Protein AF-A0AA87W721-F1 (afdb_monomer)

pLDDT: mean 76.35, std 16.42, range [37.94, 93.62]

Solvent-accessible surface area (backbone atoms only — not comparable to full-atom values): 12233 Å² total; per-residue (Å²): 137,83,87,62,80,64,47,94,86,39,70,60,62,71,34,93,59,34,68,58,54,52,49,47,46,74,66,66,47,55,53,66,27,52,16,66,70,70,76,44,58,45,67,56,54,54,51,44,57,70,75,44,51,50,71,68,57,54,49,57,66,52,64,76,44,66,56,63,62,53,47,52,61,49,69,74,64,85,63,51,73,67,53,55,49,50,52,52,51,53,52,50,49,53,44,34,53,51,21,52,78,44,65,27,62,66,58,30,54,54,41,52,53,55,49,48,54,52,52,52,50,50,26,60,77,70,42,53,53,62,69,74,42,84,70,70,81,76,55,60,64,55,54,47,67,73,26,71,68,44,52,51,50,52,53,50,53,54,64,75,30,65,92,37,66,75,61,41,53,57,50,51,54,54,51,50,54,55,49,63,76,56,56,79,80,91,80,75,85,80,75,81,80,78,79,78,91,80,86,88,86,86,132

Radius of gyration: 33.4 Å; Cα contacts (8 Å, |Δi|>4): 117; chains: 1; bounding box: 73×56×89 Å

Foldseek 3Di:
DDAPLADPPQPLSVPPCNLVLLLLVLLPAQLVLSCVQRVHDSVSSVCCCVPRQDPVNSVVSCVVPCLVVLVVVVPPDDDDPLSVLVSVLVSLVVSLVSCVVSVVVVSNVVSVVVNVVSVVVNCVVVVVVCVVDVPDPPLVLLCVCPDPVVVVVLVVLCVVCVVPVVVNVVVVVVNVVSCVVVDDDPDDPPDPPPDDPPDDPDD

Organism: NCBI:txid1325090

Nearest PDB structures (foldseek):
  8f6q-assembly1_A  TM=3.536E-01  e=5.723E+00  synthetic construct

Secondary structure (DSSP, 8-state):
-------TT-TTTT-TTHHHHHHHHHTT--HHHHHHHHT--HHHHHHHHHHT--HHHHHHHHHTSTHHHHHHHHHTTT--HHHHHHHHHHHHHHHHHHHHHTT-HHHHHHHHHHHHHHHHHHHHHH-HHHHHS------HHHHHHTSHHHHHHHHHHHHHTTT-HHHHHHHHHHHHHHHHHHSPP--------------SS--

Mean predicted aligned error: 18.22 Å

Sequence (203 aa):
MGRRSHNSRCKLCTHPERARIEMTRLAGVGLDAIAAQFDVSRDSIWRHMKDHVSEDDKAAYLADIPLQELLAKAADEGLSLLDFFKIVRATLMKQFQLAASVNDRRAVASLAGRLNEVLVSIGGVTGEMLRLAPSSITNNTAVFVNSPVFADLQAMLVSKLAGHPEALSRVVEGLQELEAKTAPVPGGAMLIDAKSLEAAHAA

Structure (mmCIF, N/CA/C/O backbone):
data_AF-A0AA87W721-F1
#
_entry.id   AF-A0AA87W721-F1
#
loop_
_atom_site.group_PDB
_atom_site.id
_atom_site.type_symbol
_atom_site.label_atom_id
_atom_site.label_alt_id
_atom_site.label_comp_id
_atom_site.label_asym_id
_atom_site.label_entity_id
_atom_site.label_seq_id
_atom_site.pdbx_PDB_ins_code
_atom_site.Cartn_x
_atom_site.Cartn_y
_atom_site.Cartn_z
_atom_site.occupancy
_atom_site.B_iso_or_equiv
_atom_site.auth_seq_id
_atom_site.auth_comp_id
_atom_site.auth_asym_id
_atom_site.auth_atom_id
_atom_site.pdbx_PDB_model_num
ATOM 1 N N . MET A 1 1 ? 25.462 17.886 -24.346 1.00 40.66 1 MET A N 1
ATOM 2 C CA . MET A 1 1 ? 26.277 16.673 -24.597 1.00 40.66 1 MET A CA 1
ATOM 3 C C . MET A 1 1 ? 25.336 15.570 -25.054 1.00 40.66 1 MET A C 1
ATOM 5 O O . MET A 1 1 ? 24.338 15.338 -24.392 1.00 40.66 1 MET A O 1
ATOM 9 N N . GLY A 1 2 ? 25.558 15.039 -26.259 1.00 44.06 2 GLY A N 1
ATOM 10 C CA . GLY A 1 2 ? 24.542 14.350 -27.063 1.00 44.06 2 GLY A CA 1
ATOM 11 C C . GLY A 1 2 ? 24.195 12.922 -26.631 1.00 44.06 2 GLY A C 1
ATOM 12 O O . GLY A 1 2 ? 25.044 12.183 -26.135 1.00 44.06 2 GLY A O 1
ATOM 13 N N . ARG A 1 3 ? 22.926 12.570 -26.881 1.00 48.81 3 ARG A N 1
ATOM 14 C CA . ARG A 1 3 ? 22.278 11.265 -26.682 1.00 48.81 3 ARG A CA 1
ATOM 15 C C . ARG A 1 3 ? 23.184 10.103 -27.099 1.00 48.81 3 ARG A C 1
ATOM 17 O O . ARG A 1 3 ? 23.585 10.014 -28.256 1.00 48.81 3 ARG A O 1
ATOM 24 N N . ARG A 1 4 ? 23.409 9.157 -26.189 1.00 53.69 4 ARG A N 1
ATOM 25 C CA . ARG A 1 4 ? 23.773 7.775 -26.541 1.00 53.69 4 ARG A CA 1
ATOM 26 C C . ARG A 1 4 ? 22.674 6.848 -26.030 1.00 53.69 4 ARG A C 1
ATOM 28 O O . ARG A 1 4 ? 22.898 6.047 -25.136 1.00 53.69 4 ARG A O 1
ATOM 35 N N . SER A 1 5 ? 21.474 7.002 -26.588 1.00 59.78 5 SER A N 1
ATOM 36 C CA . SER A 1 5 ? 20.275 6.237 -26.210 1.00 59.78 5 SER A CA 1
ATOM 37 C C . SER A 1 5 ? 20.302 4.778 -26.682 1.00 59.78 5 SER A C 1
ATOM 39 O O . SER A 1 5 ? 19.360 4.030 -26.425 1.00 59.78 5 SER A O 1
ATOM 41 N N . HIS A 1 6 ? 21.353 4.356 -27.388 1.00 63.88 6 HIS A N 1
ATOM 42 C CA . HIS A 1 6 ? 21.476 3.000 -27.899 1.00 63.88 6 HIS A CA 1
ATOM 43 C C . HIS A 1 6 ? 22.945 2.638 -28.130 1.00 63.88 6 HIS A C 1
ATOM 45 O O . HIS A 1 6 ? 23.639 3.287 -28.912 1.00 63.88 6 HIS A O 1
ATOM 51 N N . ASN A 1 7 ? 23.424 1.587 -27.468 1.00 76.88 7 ASN A N 1
ATOM 52 C CA . ASN A 1 7 ? 24.739 1.005 -27.716 1.00 76.88 7 ASN A CA 1
ATOM 53 C C . ASN A 1 7 ? 24.553 -0.371 -28.362 1.00 76.88 7 ASN A C 1
ATOM 55 O O . ASN A 1 7 ? 24.007 -1.269 -27.729 1.00 76.88 7 ASN A O 1
ATOM 59 N N . SER A 1 8 ? 25.017 -0.556 -29.601 1.00 74.06 8 SER A N 1
ATOM 60 C CA . SER A 1 8 ? 24.899 -1.833 -30.329 1.00 74.06 8 SER A CA 1
ATOM 61 C C . SER A 1 8 ? 25.656 -2.991 -29.671 1.00 74.06 8 SER A C 1
ATOM 63 O O . SER A 1 8 ? 25.382 -4.149 -29.964 1.00 74.06 8 SER A O 1
ATOM 65 N N . ARG A 1 9 ? 26.596 -2.698 -28.761 1.00 83.44 9 ARG A N 1
ATOM 66 C CA . ARG A 1 9 ? 27.327 -3.713 -27.987 1.00 83.44 9 ARG A CA 1
ATOM 67 C C . ARG A 1 9 ? 26.591 -4.132 -26.715 1.00 83.44 9 ARG A C 1
ATOM 69 O O . ARG A 1 9 ? 26.912 -5.178 -26.155 1.00 83.44 9 ARG A O 1
ATOM 76 N N . CYS A 1 10 ? 25.638 -3.330 -26.238 1.00 87.44 10 CYS A N 1
ATOM 77 C CA . CYS A 1 10 ? 24.826 -3.681 -25.081 1.00 87.44 10 CYS A CA 1
ATOM 78 C C . CYS A 1 10 ? 23.647 -4.547 -25.531 1.00 87.44 10 CYS A C 1
ATOM 80 O O . CYS A 1 10 ? 22.746 -4.067 -26.219 1.00 87.44 10 CYS A O 1
ATOM 82 N N . LYS A 1 11 ? 23.622 -5.806 -25.080 1.00 85.44 11 LYS A N 1
ATOM 83 C CA . LYS A 1 11 ? 22.538 -6.748 -25.396 1.00 85.44 11 LYS A CA 1
ATOM 84 C C . LYS A 1 11 ? 21.164 -6.267 -24.912 1.00 85.44 11 LYS A C 1
ATOM 86 O O . LYS A 1 11 ? 20.173 -6.580 -25.558 1.00 85.44 11 LYS A O 1
ATOM 91 N N . LEU A 1 12 ? 21.107 -5.491 -23.821 1.00 88.44 12 LEU A N 1
ATOM 92 C CA . LEU A 1 12 ? 19.860 -4.894 -23.325 1.00 88.44 12 LEU A CA 1
ATOM 93 C C . LEU A 1 12 ? 19.390 -3.702 -24.154 1.00 88.44 12 LEU A C 1
ATOM 95 O O . LEU A 1 12 ? 18.187 -3.546 -24.334 1.00 88.44 12 LEU A O 1
ATOM 99 N N . CYS A 1 13 ? 20.301 -2.891 -24.704 1.00 88.62 13 CYS A N 1
ATOM 100 C CA . CYS A 1 13 ? 19.898 -1.820 -25.614 1.00 88.62 13 CYS A CA 1
ATOM 101 C C . CYS A 1 13 ? 19.185 -2.407 -26.835 1.00 88.62 13 CYS A C 1
ATOM 103 O O . CYS A 1 13 ? 18.173 -1.873 -27.258 1.00 88.62 13 CYS A O 1
ATOM 105 N N . THR A 1 14 ? 19.693 -3.518 -27.370 1.00 87.19 14 THR A N 1
ATOM 106 C CA . THR A 1 14 ? 19.124 -4.221 -28.529 1.00 87.19 14 THR A CA 1
ATOM 107 C C . THR A 1 14 ? 18.009 -5.207 -28.174 1.00 87.19 14 THR A C 1
ATOM 109 O O . THR A 1 14 ? 17.525 -5.904 -29.062 1.00 87.19 14 THR A O 1
ATOM 112 N N . HIS A 1 15 ? 17.627 -5.327 -26.900 1.00 86.44 15 HIS A N 1
ATOM 113 C CA . HIS A 1 15 ? 16.642 -6.317 -26.476 1.00 86.44 15 HIS A CA 1
ATOM 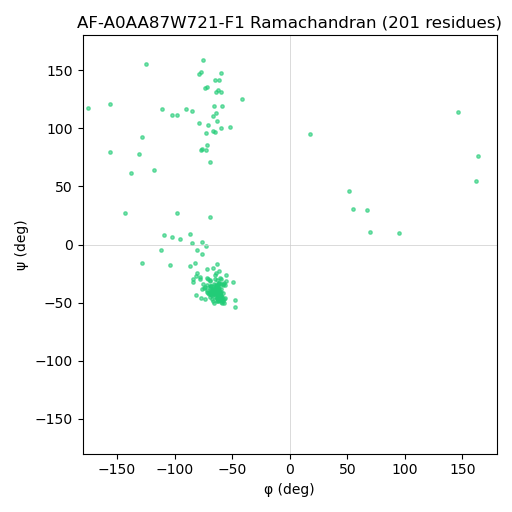114 C C . HIS A 1 15 ? 15.232 -5.902 -26.928 1.00 86.44 15 HIS A C 1
ATOM 116 O O . HIS A 1 15 ? 14.855 -4.748 -26.710 1.00 86.44 15 HIS A O 1
ATOM 122 N N . PRO A 1 16 ? 14.418 -6.810 -27.501 1.00 85.94 16 PRO A N 1
ATOM 123 C CA . PRO A 1 16 ? 13.072 -6.472 -27.976 1.00 85.94 16 PRO A CA 1
ATOM 124 C C . PRO A 1 16 ? 12.168 -5.948 -26.852 1.00 85.94 16 PRO A C 1
ATOM 126 O O . PRO A 1 16 ? 11.373 -5.039 -27.063 1.00 85.94 16 PRO A O 1
ATOM 129 N N . GLU A 1 17 ? 12.343 -6.453 -25.629 1.00 86.81 17 GLU A N 1
ATOM 130 C CA . GLU A 1 17 ? 11.604 -6.002 -24.442 1.00 86.81 17 GLU A CA 1
ATOM 131 C C . GLU A 1 17 ? 12.386 -4.992 -23.581 1.00 86.81 17 GLU A C 1
ATOM 133 O O . GLU A 1 17 ? 12.177 -4.912 -22.371 1.00 86.81 17 GLU A O 1
ATOM 138 N N . ARG A 1 18 ? 13.308 -4.217 -24.173 1.00 88.81 18 ARG A N 1
ATOM 139 C CA . ARG A 1 18 ? 14.125 -3.220 -23.455 1.00 88.81 18 ARG A CA 1
ATOM 140 C C . ARG A 1 18 ? 13.288 -2.327 -22.533 1.00 88.81 18 ARG A C 1
ATOM 142 O O . ARG A 1 18 ? 13.581 -2.240 -21.344 1.00 88.81 18 ARG A O 1
ATOM 149 N N . ALA A 1 19 ? 12.250 -1.689 -23.077 1.00 85.38 19 ALA A N 1
ATOM 150 C CA . ALA A 1 19 ? 11.400 -0.767 -22.322 1.00 85.38 19 ALA A CA 1
ATOM 151 C C . ALA A 1 19 ? 10.739 -1.463 -21.125 1.00 85.38 19 ALA A C 1
ATOM 153 O O . ALA A 1 19 ? 10.686 -0.917 -20.029 1.00 85.38 19 ALA A O 1
ATOM 154 N N . ARG A 1 20 ? 10.317 -2.720 -21.303 1.00 84.00 20 ARG A N 1
ATOM 155 C CA . ARG A 1 20 ? 9.699 -3.516 -20.243 1.00 84.00 20 ARG A CA 1
ATOM 156 C C . ARG A 1 20 ? 10.693 -3.836 -19.127 1.00 84.00 20 ARG A C 1
ATOM 158 O O . ARG A 1 20 ? 10.333 -3.715 -17.960 1.00 84.00 20 ARG A O 1
ATOM 165 N N . ILE A 1 21 ? 11.938 -4.177 -19.458 1.00 87.94 21 ILE A N 1
ATOM 166 C CA . ILE A 1 21 ? 13.010 -4.403 -18.474 1.00 87.94 21 ILE A CA 1
ATOM 167 C C . ILE A 1 21 ? 13.313 -3.115 -17.692 1.00 87.94 21 ILE A C 1
ATOM 169 O O . ILE A 1 21 ? 13.398 -3.141 -16.462 1.00 87.94 21 ILE A O 1
ATOM 173 N N . GLU A 1 22 ? 13.440 -1.983 -18.390 1.00 90.12 22 GLU A N 1
ATOM 174 C CA . GLU A 1 22 ? 13.706 -0.670 -17.787 1.00 90.12 22 GLU A CA 1
ATOM 175 C C . GLU A 1 22 ? 12.571 -0.240 -16.847 1.00 90.12 22 GLU A C 1
ATOM 177 O O . GLU A 1 22 ? 12.828 0.089 -15.688 1.00 90.12 22 GLU A O 1
ATOM 182 N N . MET A 1 23 ? 11.315 -0.331 -17.296 1.00 84.44 23 MET A N 1
ATOM 183 C CA . MET A 1 23 ? 10.132 -0.034 -16.480 1.00 84.44 23 MET A CA 1
ATOM 184 C C . MET A 1 23 ? 10.036 -0.946 -15.255 1.00 84.44 23 MET A C 1
ATOM 186 O O . MET A 1 23 ? 9.809 -0.471 -14.143 1.00 84.44 23 MET A O 1
ATOM 190 N N . THR A 1 24 ? 10.268 -2.249 -15.438 1.00 84.38 24 THR A N 1
ATOM 191 C CA . THR A 1 24 ? 10.244 -3.233 -14.345 1.00 84.38 24 THR A CA 1
ATOM 192 C C . THR A 1 24 ? 11.275 -2.883 -13.276 1.00 84.38 24 THR A C 1
ATOM 194 O O . THR A 1 24 ? 10.997 -2.942 -12.076 1.00 84.38 24 THR A O 1
ATOM 197 N N . ARG A 1 25 ? 12.466 -2.452 -13.700 1.00 88.12 25 ARG A N 1
ATOM 198 C CA . ARG A 1 25 ? 13.507 -2.008 -12.780 1.00 88.12 25 ARG A CA 1
ATOM 199 C C . ARG A 1 25 ? 13.149 -0.701 -12.077 1.00 88.12 25 ARG A C 1
ATOM 201 O O . ARG A 1 25 ? 13.390 -0.592 -10.875 1.00 88.12 25 ARG A O 1
ATOM 208 N N . LEU A 1 26 ? 12.608 0.280 -12.797 1.00 85.19 26 LEU A N 1
ATOM 209 C CA . LEU A 1 26 ? 12.225 1.581 -12.231 1.00 85.19 26 LEU A CA 1
ATOM 210 C C . LEU A 1 26 ? 11.120 1.465 -11.186 1.00 85.19 26 LEU A C 1
ATOM 212 O O . LEU A 1 26 ? 11.105 2.207 -10.210 1.00 85.19 26 LEU A O 1
ATOM 216 N N . ALA A 1 27 ? 10.254 0.478 -11.342 1.00 77.38 27 ALA A N 1
ATOM 217 C CA . ALA A 1 27 ? 9.234 0.147 -10.370 1.00 77.38 27 ALA A CA 1
ATOM 218 C C . ALA A 1 27 ? 9.764 -0.604 -9.125 1.00 77.38 27 ALA A C 1
ATOM 220 O O . ALA A 1 27 ? 9.011 -0.931 -8.214 1.00 77.38 27 ALA A O 1
ATOM 221 N N . GLY A 1 28 ? 11.077 -0.841 -9.034 1.00 80.44 28 GLY A N 1
ATOM 222 C CA . GLY A 1 28 ? 11.729 -1.293 -7.802 1.00 80.44 28 GLY A CA 1
ATOM 223 C C . GLY A 1 28 ? 11.915 -2.803 -7.675 1.00 80.44 28 GLY A C 1
ATOM 224 O O . GLY A 1 28 ? 12.335 -3.271 -6.618 1.00 80.44 28 GLY A O 1
ATOM 225 N N . VAL A 1 29 ? 11.670 -3.565 -8.742 1.00 83.69 29 VAL A N 1
ATOM 226 C CA . VAL A 1 29 ? 11.916 -5.011 -8.765 1.00 83.69 29 VAL A CA 1
ATOM 227 C C . VAL A 1 29 ? 13.418 -5.313 -8.632 1.00 83.69 29 VAL A C 1
ATOM 229 O O . VAL A 1 29 ? 14.288 -4.616 -9.184 1.00 83.69 29 VAL A O 1
ATOM 232 N N . GLY A 1 30 ? 13.739 -6.370 -7.882 1.00 82.94 30 GLY A N 1
ATOM 233 C CA . GLY A 1 30 ? 15.095 -6.871 -7.700 1.00 82.94 30 GLY A CA 1
ATOM 234 C C . GLY A 1 30 ? 15.744 -7.330 -9.010 1.00 82.94 30 GLY A C 1
ATOM 235 O O . GLY A 1 30 ? 15.112 -7.955 -9.856 1.00 82.94 30 GLY A O 1
ATOM 236 N N . LEU A 1 31 ? 17.043 -7.052 -9.169 1.00 88.38 31 LEU A N 1
ATOM 237 C CA . LEU A 1 31 ? 17.789 -7.391 -10.391 1.00 88.38 31 LEU A CA 1
ATOM 238 C C . LEU A 1 31 ? 17.763 -8.893 -10.709 1.00 88.38 31 LEU A C 1
ATOM 240 O O . LEU A 1 31 ? 17.738 -9.255 -11.879 1.00 88.38 31 LEU A O 1
ATOM 244 N N . ASP A 1 32 ? 17.757 -9.748 -9.685 1.00 88.69 32 ASP A N 1
ATOM 245 C CA . ASP A 1 32 ? 17.781 -11.206 -9.848 1.00 88.69 32 ASP A CA 1
ATOM 246 C C . ASP A 1 32 ? 16.448 -11.750 -10.386 1.00 88.69 32 ASP A C 1
ATOM 248 O O . ASP A 1 32 ? 16.438 -12.665 -11.205 1.00 88.69 32 ASP A O 1
ATOM 252 N N . ALA A 1 33 ? 15.324 -11.144 -9.991 1.00 84.19 33 ALA A N 1
ATOM 253 C CA . ALA A 1 33 ? 14.002 -11.504 -10.502 1.00 84.19 33 ALA A CA 1
ATOM 254 C C . ALA A 1 33 ? 13.838 -11.083 -11.971 1.00 84.19 33 ALA A C 1
ATOM 256 O O . ALA A 1 33 ? 13.381 -11.866 -12.800 1.00 84.19 33 ALA A O 1
ATOM 257 N N . ILE A 1 34 ? 14.303 -9.877 -12.315 1.00 88.88 34 ILE A N 1
ATOM 258 C CA . ILE A 1 34 ? 14.320 -9.386 -13.701 1.00 88.88 34 ILE A CA 1
ATOM 259 C C . ILE A 1 34 ? 15.223 -10.271 -14.569 1.00 88.88 34 ILE A C 1
ATOM 261 O O . ILE A 1 34 ? 14.839 -10.659 -15.668 1.00 88.88 34 ILE A O 1
ATOM 265 N N . ALA A 1 35 ? 16.412 -10.616 -14.069 1.00 91.12 35 ALA A N 1
ATOM 266 C CA . ALA A 1 35 ? 17.349 -11.495 -14.759 1.00 91.12 35 ALA A CA 1
ATOM 267 C C . ALA A 1 35 ? 16.714 -12.851 -15.103 1.00 91.12 35 ALA A C 1
ATOM 269 O O . ALA A 1 35 ? 16.807 -13.297 -16.244 1.00 91.12 35 ALA A O 1
ATOM 270 N N . ALA A 1 36 ? 16.018 -13.461 -14.140 1.00 89.75 36 ALA A N 1
ATOM 271 C CA . ALA A 1 36 ? 15.328 -14.731 -14.334 1.00 89.75 36 ALA A CA 1
ATOM 272 C C . ALA A 1 36 ? 14.146 -14.634 -15.315 1.00 89.75 36 ALA A C 1
ATOM 274 O O . ALA A 1 36 ? 13.933 -15.550 -16.101 1.00 89.75 36 ALA A O 1
ATOM 275 N N . GLN A 1 37 ? 13.379 -13.541 -15.282 1.00 85.94 37 GLN A N 1
ATOM 276 C CA . GLN A 1 37 ? 12.201 -13.380 -16.139 1.00 85.94 37 GLN A CA 1
ATOM 277 C C . GLN A 1 37 ? 12.554 -13.146 -17.610 1.00 85.94 37 GLN A C 1
ATOM 279 O O . GLN A 1 37 ? 11.870 -13.662 -18.490 1.00 85.94 37 GLN A O 1
ATOM 284 N N . PHE A 1 38 ? 13.584 -12.343 -17.871 1.00 87.50 38 PHE A N 1
ATOM 285 C CA . PHE A 1 38 ? 13.946 -11.913 -19.223 1.00 87.50 38 PHE A CA 1
ATOM 286 C C . PHE A 1 38 ? 15.143 -12.680 -19.803 1.00 87.50 38 PHE A C 1
ATOM 288 O O . PHE A 1 38 ? 15.628 -12.312 -20.866 1.00 87.50 38 PHE A O 1
ATOM 295 N N . ASP A 1 39 ? 15.627 -13.717 -19.110 1.00 89.69 39 ASP A N 1
ATOM 296 C CA . ASP A 1 39 ? 16.809 -14.510 -19.487 1.00 89.69 39 ASP A CA 1
ATOM 297 C C . ASP A 1 39 ? 18.047 -13.639 -19.791 1.00 89.69 39 ASP A C 1
ATOM 299 O O . ASP A 1 39 ? 18.759 -13.784 -20.786 1.00 89.69 39 ASP A O 1
ATOM 303 N N . VAL A 1 40 ? 18.300 -12.663 -18.915 1.00 90.94 40 VAL A N 1
ATOM 304 C CA . VAL A 1 40 ? 19.434 -11.736 -19.027 1.00 90.94 40 VAL A CA 1
ATOM 305 C C . VAL A 1 40 ? 20.283 -11.752 -17.764 1.00 90.94 40 VAL A C 1
ATOM 307 O O . VAL A 1 40 ? 19.823 -12.045 -16.669 1.00 90.94 40 VAL A O 1
ATOM 310 N N . SER A 1 41 ? 21.557 -11.382 -17.887 1.00 92.50 41 SER A N 1
ATOM 311 C CA . SER A 1 41 ? 22.446 -11.292 -16.725 1.00 92.50 41 SER A CA 1
ATOM 312 C C . SER A 1 41 ? 22.108 -10.087 -15.835 1.00 92.50 41 SER A C 1
ATOM 314 O O . SER A 1 41 ? 21.975 -8.956 -16.315 1.00 92.50 41 SER A O 1
ATOM 316 N N . ARG A 1 42 ? 22.085 -10.323 -14.517 1.00 92.94 42 ARG A N 1
ATOM 317 C CA . ARG A 1 42 ? 21.945 -9.312 -13.453 1.00 92.94 42 ARG A CA 1
ATOM 318 C C . ARG A 1 42 ? 22.875 -8.109 -13.645 1.00 92.94 42 ARG A C 1
ATOM 320 O O . ARG A 1 42 ? 22.436 -6.960 -1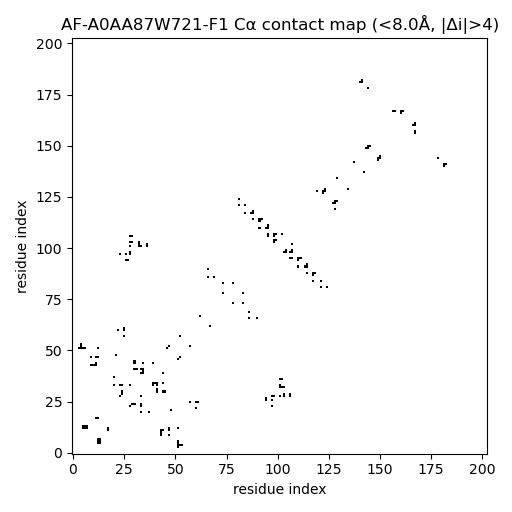3.584 1.00 92.94 42 ARG A O 1
ATOM 327 N N . ASP A 1 43 ? 24.153 -8.372 -13.916 1.00 92.50 43 ASP A N 1
ATOM 328 C CA . ASP A 1 43 ? 25.166 -7.327 -14.095 1.00 92.50 43 ASP A CA 1
ATOM 329 C C . ASP A 1 43 ? 24.939 -6.535 -15.380 1.00 92.50 43 ASP A C 1
ATOM 331 O O . ASP A 1 43 ? 25.210 -5.336 -15.436 1.00 92.50 43 ASP A O 1
ATOM 335 N N . SER A 1 44 ? 24.399 -7.189 -16.410 1.00 90.69 44 SER A N 1
ATOM 336 C CA . SER A 1 44 ? 24.058 -6.515 -17.660 1.00 90.69 44 SER A CA 1
ATOM 337 C C . SER A 1 44 ? 22.934 -5.503 -17.433 1.00 90.69 44 SER A C 1
ATOM 339 O O . SER A 1 44 ? 23.059 -4.368 -17.889 1.00 90.69 44 SER A O 1
ATOM 341 N N . ILE A 1 45 ? 21.898 -5.859 -16.658 1.00 92.25 45 ILE A N 1
ATOM 342 C CA . ILE A 1 45 ? 20.822 -4.929 -16.273 1.00 92.25 45 ILE A CA 1
ATOM 343 C C . ILE A 1 45 ? 21.393 -3.743 -15.487 1.00 92.25 45 ILE A C 1
ATOM 345 O O . ILE A 1 45 ? 21.074 -2.593 -15.786 1.00 92.25 45 ILE A O 1
ATOM 349 N N . TRP A 1 46 ? 22.259 -3.997 -14.499 1.00 92.44 46 TRP A N 1
ATOM 350 C CA . TRP A 1 46 ? 22.840 -2.930 -13.679 1.00 92.44 46 TRP A CA 1
ATOM 351 C C . TRP A 1 46 ? 23.666 -1.937 -14.509 1.00 92.44 46 TRP A C 1
ATOM 353 O O . TRP A 1 46 ? 23.456 -0.729 -14.398 1.00 92.44 46 TRP A O 1
ATOM 363 N N . ARG A 1 47 ? 2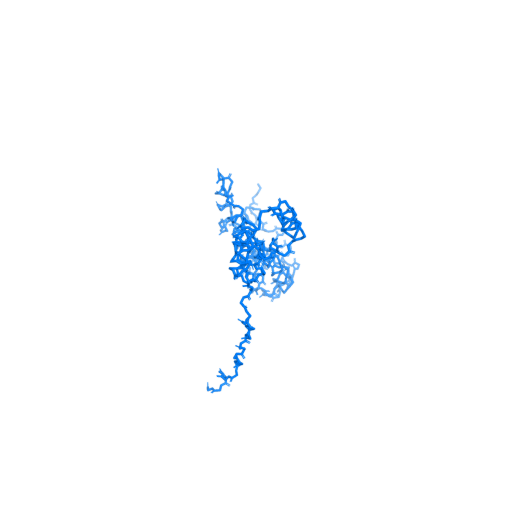4.559 -2.431 -15.380 1.00 91.50 47 ARG A N 1
ATOM 364 C CA . ARG A 1 47 ? 25.377 -1.578 -16.265 1.00 91.50 47 ARG A CA 1
ATOM 365 C C . ARG A 1 47 ? 24.511 -0.815 -17.259 1.00 91.50 47 ARG A C 1
ATOM 367 O O . ARG A 1 47 ? 24.712 0.376 -17.447 1.00 91.50 47 ARG A O 1
ATOM 374 N N . HIS A 1 48 ? 23.505 -1.470 -17.837 1.00 92.00 48 HIS A N 1
ATOM 375 C CA . HIS A 1 48 ? 22.564 -0.838 -18.763 1.00 92.00 48 HIS A CA 1
ATOM 376 C C . HIS A 1 48 ? 21.818 0.334 -18.114 1.00 92.00 48 HIS A C 1
ATOM 378 O O . HIS A 1 48 ? 21.832 1.445 -18.638 1.00 92.00 48 HIS A O 1
ATOM 384 N N . MET A 1 49 ? 21.242 0.121 -16.930 1.00 90.19 49 MET A N 1
ATOM 385 C CA . MET A 1 49 ? 20.507 1.162 -16.201 1.00 90.19 49 MET A CA 1
ATOM 386 C C . MET A 1 49 ? 21.391 2.325 -15.744 1.00 90.19 49 MET A C 1
ATOM 388 O O . MET A 1 49 ? 20.902 3.445 -15.604 1.00 90.19 49 MET A O 1
ATOM 392 N N . LYS A 1 50 ? 22.674 2.062 -15.479 1.00 89.69 50 LYS A N 1
ATOM 393 C CA . LYS A 1 50 ? 23.641 3.072 -15.044 1.00 89.69 50 LYS A CA 1
ATOM 394 C C . LYS A 1 50 ? 24.201 3.887 -16.211 1.00 89.69 50 LYS A C 1
ATOM 396 O O . LYS A 1 50 ? 24.325 5.101 -16.094 1.00 89.69 50 LYS A O 1
ATOM 401 N N . ASP A 1 51 ? 24.547 3.218 -17.308 1.00 88.19 51 ASP A N 1
ATOM 402 C CA . ASP A 1 51 ? 25.370 3.799 -18.371 1.00 88.19 51 ASP A CA 1
ATOM 403 C C . ASP A 1 51 ? 24.556 4.202 -19.615 1.00 88.19 51 ASP A C 1
ATOM 405 O O . ASP A 1 51 ? 25.060 4.945 -20.462 1.00 88.19 51 ASP A O 1
ATOM 409 N N . HIS A 1 52 ? 23.329 3.687 -19.783 1.00 87.00 52 HIS A N 1
ATOM 410 C CA . HIS A 1 52 ? 22.554 3.827 -21.029 1.00 87.00 52 HIS A CA 1
ATOM 411 C C . HIS A 1 52 ? 21.130 4.360 -20.857 1.00 87.00 52 HIS A C 1
ATOM 413 O O . HIS A 1 52 ? 20.546 4.811 -21.842 1.00 87.00 52 HIS A O 1
ATOM 419 N N . VAL A 1 53 ? 20.578 4.347 -19.643 1.00 86.12 53 VAL A N 1
ATOM 420 C CA . VAL A 1 53 ? 19.256 4.921 -19.357 1.00 86.12 53 VAL A CA 1
ATOM 421 C C . VAL A 1 53 ? 19.441 6.319 -18.777 1.00 86.12 53 VAL A C 1
ATOM 423 O O . VAL A 1 53 ? 19.955 6.468 -17.666 1.00 86.12 53 VAL A O 1
ATOM 426 N N . SER A 1 54 ? 19.048 7.344 -19.536 1.00 85.00 54 SER A N 1
ATOM 427 C CA . SER A 1 54 ? 19.158 8.739 -19.095 1.00 85.00 54 SER A CA 1
ATOM 428 C C . SER A 1 54 ? 18.083 9.094 -18.065 1.00 85.00 54 SER A C 1
ATOM 430 O O . SER A 1 54 ? 17.054 8.428 -17.989 1.00 85.00 54 SER A O 1
ATOM 432 N N . GLU A 1 55 ? 18.299 10.145 -17.269 1.00 80.88 55 GLU A N 1
ATOM 433 C CA . GLU A 1 55 ? 17.283 10.621 -16.314 1.00 80.88 55 GLU A CA 1
ATOM 434 C C . GLU A 1 55 ? 15.990 11.068 -17.016 1.00 80.88 55 GLU A C 1
ATOM 436 O O . GLU A 1 55 ? 14.905 10.824 -16.494 1.00 80.88 55 GLU A O 1
ATOM 441 N N . ASP A 1 56 ? 16.088 11.616 -18.232 1.00 77.56 56 ASP A N 1
ATOM 442 C CA . ASP A 1 56 ? 14.925 11.983 -19.050 1.00 77.56 56 ASP A CA 1
ATOM 443 C C . ASP A 1 56 ? 14.109 10.744 -19.457 1.00 77.56 56 ASP A C 1
ATOM 445 O O . ASP A 1 56 ? 12.880 10.758 -19.386 1.00 77.56 56 ASP A O 1
ATOM 449 N N . ASP A 1 57 ? 14.779 9.642 -19.822 1.00 79.19 57 ASP A N 1
ATOM 450 C CA . ASP A 1 57 ? 14.104 8.376 -20.142 1.00 79.19 57 ASP A CA 1
ATOM 451 C C . ASP A 1 57 ? 13.416 7.799 -18.894 1.00 79.19 57 ASP A C 1
ATOM 453 O O . ASP A 1 57 ? 12.279 7.336 -18.959 1.00 79.19 57 ASP A O 1
ATOM 457 N N . LYS A 1 58 ? 14.070 7.876 -17.725 1.00 81.94 58 LYS A N 1
ATOM 458 C CA . LYS A 1 58 ? 13.465 7.451 -16.451 1.00 81.94 58 LYS A CA 1
ATOM 459 C C . LYS A 1 58 ? 12.225 8.278 -16.127 1.00 81.94 58 LYS A C 1
ATOM 461 O O . LYS A 1 58 ? 11.206 7.711 -15.741 1.00 81.94 58 LYS A O 1
ATOM 466 N N . ALA A 1 59 ? 12.296 9.595 -16.307 1.00 76.25 59 ALA A N 1
ATOM 467 C CA . ALA A 1 59 ? 11.168 10.492 -16.094 1.00 76.25 59 ALA A CA 1
ATOM 468 C C . ALA A 1 59 ? 10.008 10.185 -17.052 1.00 76.25 59 ALA A C 1
ATOM 470 O O . ALA A 1 59 ? 8.862 10.149 -16.611 1.00 76.25 59 ALA A O 1
ATOM 471 N N . ALA A 1 60 ? 10.293 9.882 -18.323 1.00 77.12 60 ALA A N 1
ATOM 472 C CA . ALA A 1 60 ? 9.279 9.491 -19.301 1.00 77.12 60 ALA A CA 1
ATOM 473 C C . ALA A 1 60 ? 8.539 8.204 -18.895 1.00 77.12 60 ALA A C 1
ATOM 475 O O . ALA A 1 60 ? 7.315 8.146 -18.990 1.00 77.12 60 ALA A O 1
ATOM 476 N N . TYR A 1 61 ? 9.250 7.203 -18.367 1.00 74.12 61 TYR A N 1
ATOM 477 C CA . TYR A 1 61 ? 8.621 5.982 -17.851 1.00 74.12 61 TYR A CA 1
ATOM 478 C C . TYR A 1 61 ? 7.807 6.204 -16.568 1.00 74.12 61 TYR A C 1
ATOM 480 O O . TYR A 1 61 ? 6.829 5.497 -16.333 1.00 74.12 61 TYR A O 1
ATOM 488 N N . LEU A 1 62 ? 8.193 7.171 -15.729 1.00 67.75 62 LEU A N 1
ATOM 489 C CA . LEU A 1 62 ? 7.427 7.540 -14.535 1.00 67.75 62 LEU A CA 1
ATOM 490 C C . LEU A 1 62 ? 6.205 8.416 -14.846 1.00 67.75 62 LEU A C 1
ATOM 492 O O . LEU A 1 62 ? 5.232 8.359 -14.096 1.00 67.75 62 LEU A O 1
ATOM 496 N N . ALA A 1 63 ? 6.241 9.204 -15.924 1.00 63.47 63 ALA A N 1
ATOM 497 C CA . ALA A 1 63 ? 5.164 10.117 -16.311 1.00 63.47 63 ALA A CA 1
ATOM 498 C C . ALA A 1 63 ? 3.854 9.394 -16.676 1.00 63.47 63 ALA A C 1
ATOM 500 O O . ALA A 1 63 ? 2.780 9.964 -16.511 1.00 63.47 63 ALA A O 1
ATOM 501 N N . ASP A 1 64 ? 3.932 8.128 -17.094 1.00 57.06 64 ASP A N 1
ATOM 502 C CA . ASP A 1 64 ? 2.766 7.284 -17.396 1.00 57.06 64 ASP A CA 1
ATOM 503 C C . ASP A 1 64 ? 2.059 6.758 -16.126 1.00 57.06 64 ASP A C 1
ATOM 505 O O . ASP A 1 64 ? 0.969 6.185 -16.164 1.00 57.06 64 ASP A O 1
ATOM 509 N N . ILE A 1 65 ? 2.657 6.974 -14.949 1.00 56.97 65 ILE A N 1
ATOM 510 C CA . ILE A 1 65 ? 1.993 6.739 -13.673 1.00 56.97 65 ILE A CA 1
ATOM 511 C C . ILE A 1 65 ? 1.296 8.053 -13.291 1.00 56.97 65 ILE A C 1
ATOM 513 O O . ILE A 1 65 ? 1.987 9.021 -12.968 1.00 56.97 65 ILE A O 1
ATOM 517 N N . PRO A 1 66 ? -0.049 8.103 -13.187 1.00 56.31 66 PRO A N 1
ATOM 518 C CA . PRO A 1 66 ? -0.785 9.308 -12.784 1.00 56.31 66 PRO A CA 1
ATOM 519 C C . PRO A 1 66 ? -0.562 9.668 -11.304 1.00 56.31 66 PRO A C 1
ATOM 521 O O . PRO A 1 66 ? -1.386 10.311 -10.673 1.00 56.31 66 PRO A O 1
ATOM 524 N N . LEU A 1 67 ? 0.540 9.228 -10.701 1.00 58.78 67 LEU A N 1
ATOM 525 C CA . LEU A 1 67 ? 0.907 9.520 -9.329 1.00 58.78 67 LEU A CA 1
ATOM 526 C C . LEU A 1 67 ? 1.247 11.000 -9.158 1.00 58.78 67 LEU A C 1
ATOM 528 O O . LEU A 1 67 ? 0.833 11.585 -8.171 1.00 58.78 67 LEU A O 1
ATOM 532 N N . GLN A 1 68 ? 1.940 11.617 -10.119 1.00 56.34 68 GLN A N 1
ATOM 533 C CA . GLN A 1 68 ? 2.283 13.043 -10.051 1.00 56.34 68 GLN A CA 1
ATOM 534 C C . GLN A 1 68 ? 1.047 13.938 -10.181 1.00 56.34 68 GLN A C 1
ATOM 536 O O . GLN A 1 68 ? 0.904 14.889 -9.424 1.00 56.34 68 GLN A O 1
ATOM 541 N N . GLU A 1 69 ? 0.104 13.596 -11.060 1.00 59.28 69 GLU A N 1
ATOM 542 C CA . GLU A 1 69 ? -1.162 14.326 -11.187 1.00 59.28 69 GLU A CA 1
ATOM 543 C C . GLU A 1 69 ? -2.065 14.124 -9.957 1.00 59.28 69 GLU A C 1
ATOM 545 O O . GLU A 1 69 ? -2.703 15.064 -9.491 1.00 59.28 69 GLU A O 1
ATOM 550 N N . LEU A 1 70 ? -2.079 12.916 -9.380 1.00 56.84 70 LEU A N 1
ATOM 551 C CA . LEU A 1 70 ? -2.787 12.630 -8.128 1.00 56.84 70 LEU A CA 1
ATOM 552 C C . LEU A 1 70 ? -2.150 13.335 -6.922 1.00 56.84 70 LEU A C 1
ATOM 554 O O . LEU A 1 70 ? -2.874 13.779 -6.038 1.00 56.84 70 LEU A O 1
ATOM 558 N N . LEU A 1 71 ? -0.820 13.462 -6.886 1.00 56.59 71 LEU A N 1
ATOM 559 C CA . LEU A 1 71 ? -0.087 14.181 -5.840 1.00 56.59 71 LEU A CA 1
ATOM 560 C C . LEU A 1 71 ? -0.211 15.702 -5.988 1.00 56.59 71 LEU A C 1
ATOM 562 O O . LEU A 1 71 ? -0.357 16.390 -4.985 1.00 56.59 71 LEU A O 1
ATOM 566 N N . ALA A 1 72 ? -0.212 16.231 -7.213 1.00 59.47 72 ALA A N 1
ATOM 567 C CA . ALA A 1 72 ? -0.460 17.647 -7.476 1.00 59.47 72 ALA A CA 1
ATOM 568 C C . ALA A 1 72 ? -1.895 18.037 -7.088 1.00 59.47 72 ALA A C 1
ATOM 570 O O . ALA A 1 72 ? -2.091 19.026 -6.393 1.00 59.47 72 ALA A O 1
ATOM 571 N N . LYS A 1 73 ? -2.888 17.196 -7.418 1.00 52.69 73 LYS A N 1
ATOM 572 C CA . LYS A 1 73 ? -4.276 17.352 -6.940 1.00 52.69 73 LYS A CA 1
ATOM 573 C C . LYS A 1 73 ? -4.410 17.183 -5.420 1.00 52.69 73 LYS A C 1
ATOM 575 O O . LYS A 1 73 ? -5.333 17.733 -4.836 1.00 52.69 73 LYS A O 1
ATOM 580 N N . ALA A 1 74 ? -3.505 16.438 -4.780 1.00 52.56 74 ALA A N 1
ATOM 581 C CA . ALA A 1 74 ? -3.458 16.283 -3.324 1.00 52.56 74 ALA A CA 1
ATOM 582 C C . ALA A 1 74 ? -2.843 17.483 -2.594 1.00 52.56 74 ALA A C 1
ATOM 584 O O . ALA A 1 74 ? -3.181 17.729 -1.438 1.00 52.56 74 ALA A O 1
ATOM 585 N N . ALA A 1 75 ? -1.924 18.193 -3.251 1.00 54.62 75 ALA A N 1
ATOM 586 C CA . ALA A 1 75 ? -1.228 19.342 -2.690 1.00 54.62 75 ALA A CA 1
ATOM 587 C C . ALA A 1 75 ? -2.060 20.633 -2.743 1.00 54.62 75 ALA A C 1
ATOM 589 O O . ALA A 1 75 ? -1.820 21.517 -1.925 1.00 54.62 75 ALA A O 1
ATOM 590 N N . ASP A 1 76 ? -3.020 20.731 -3.670 1.00 51.47 76 ASP A N 1
ATOM 591 C CA . ASP A 1 76 ? -3.674 22.007 -3.979 1.00 51.47 76 ASP A CA 1
ATOM 592 C C . ASP A 1 76 ? -4.793 22.402 -3.002 1.00 51.47 76 ASP A C 1
ATOM 594 O O . ASP A 1 76 ? -4.976 23.590 -2.803 1.00 51.47 76 ASP A O 1
ATOM 598 N N . GLU A 1 77 ? -5.493 21.478 -2.322 1.00 44.31 77 GLU A N 1
ATOM 599 C CA . GLU A 1 77 ? -6.414 21.819 -1.214 1.00 44.31 77 GLU A CA 1
ATOM 600 C C . GLU A 1 77 ? -7.006 20.560 -0.526 1.00 44.31 77 GLU A C 1
ATOM 602 O O . GLU A 1 77 ? -7.745 19.782 -1.124 1.00 44.31 77 GLU A O 1
ATOM 607 N N . GLY A 1 78 ? -6.723 20.367 0.770 1.00 54.00 78 GLY A N 1
ATOM 608 C CA . GLY A 1 78 ? -7.665 19.740 1.716 1.00 54.00 78 GLY A CA 1
ATOM 609 C C . GLY A 1 78 ? -8.042 18.257 1.564 1.00 54.00 78 GLY A C 1
ATOM 610 O O . GLY A 1 78 ? -9.148 17.891 1.965 1.00 54.00 78 GLY A O 1
ATOM 611 N N . LEU A 1 79 ? -7.178 17.379 1.043 1.00 55.50 79 LEU A N 1
ATOM 612 C CA . LEU A 1 79 ? -7.497 15.945 1.038 1.00 55.50 79 LEU A CA 1
ATOM 613 C C . LEU A 1 79 ? -7.654 15.384 2.458 1.00 55.50 79 LEU A C 1
ATOM 615 O O . LEU A 1 79 ? -6.803 15.571 3.331 1.00 55.50 79 LEU A O 1
ATOM 619 N N . SER A 1 80 ? -8.728 14.618 2.661 1.00 76.25 80 SER A N 1
ATOM 620 C CA . SER A 1 80 ? -8.913 13.826 3.874 1.00 76.25 80 SER A CA 1
ATOM 621 C C . SER A 1 80 ? -7.758 12.832 4.018 1.00 76.25 80 SER A C 1
ATOM 623 O O . SER A 1 80 ? -7.255 12.294 3.029 1.00 76.25 80 SER A O 1
ATOM 625 N N . LEU A 1 81 ? -7.368 12.513 5.255 1.00 78.56 81 LEU A N 1
ATOM 626 C CA . LEU A 1 81 ? -6.414 11.435 5.550 1.00 78.56 81 LEU A CA 1
ATOM 627 C C . LEU A 1 81 ? -6.787 10.126 4.819 1.00 78.56 81 LEU A C 1
ATOM 629 O O . LEU A 1 81 ? -5.919 9.370 4.382 1.00 78.56 81 LEU A O 1
ATOM 633 N N . LEU A 1 82 ? -8.087 9.890 4.620 1.00 80.12 82 LEU A N 1
ATOM 634 C CA . LEU A 1 82 ? -8.609 8.764 3.851 1.00 80.12 82 LEU A CA 1
ATOM 635 C C . LEU A 1 82 ? -8.166 8.789 2.376 1.00 80.12 82 LEU A C 1
ATOM 637 O O . LEU A 1 82 ? -7.871 7.741 1.805 1.00 80.12 82 LEU A O 1
ATOM 641 N N . ASP A 1 83 ? -8.114 9.959 1.745 1.00 80.88 83 ASP A N 1
ATOM 642 C CA . ASP A 1 83 ? -7.729 10.089 0.340 1.00 80.88 83 ASP A CA 1
ATOM 643 C C . ASP A 1 83 ? -6.226 9.883 0.152 1.00 80.88 83 ASP A C 1
ATOM 645 O O . ASP A 1 83 ? -5.818 9.175 -0.772 1.00 80.88 83 ASP A O 1
ATOM 649 N N . PHE A 1 84 ? -5.408 10.347 1.102 1.00 81.94 84 PHE A N 1
ATOM 650 C CA . PHE A 1 84 ? -3.995 9.966 1.169 1.00 81.94 84 PHE A CA 1
ATOM 651 C C . PHE A 1 84 ? -3.827 8.449 1.272 1.00 81.94 84 PHE A C 1
ATOM 653 O O . PHE A 1 84 ? -3.065 7.856 0.504 1.00 81.94 84 PHE A O 1
ATOM 660 N 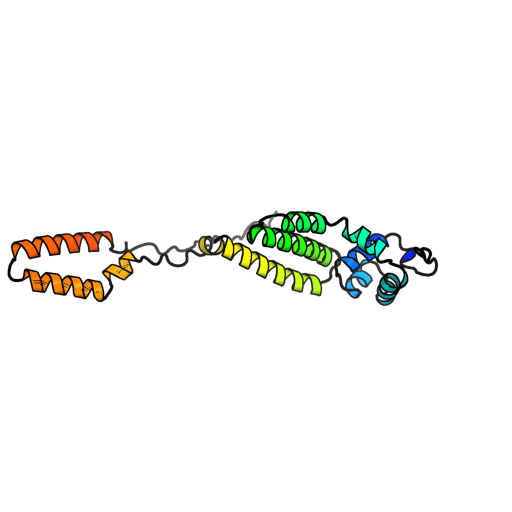N . PHE A 1 85 ? -4.585 7.787 2.150 1.00 86.44 85 PHE A N 1
ATOM 661 C CA . PHE A 1 85 ? -4.542 6.329 2.246 1.00 86.44 85 PHE A CA 1
ATOM 662 C C . PHE A 1 85 ? -4.987 5.630 0.955 1.00 86.44 85 PHE A C 1
ATOM 664 O O . PHE A 1 85 ? -4.383 4.624 0.578 1.00 86.44 85 PHE A O 1
ATOM 671 N N . LYS A 1 86 ? -5.989 6.152 0.232 1.00 84.81 86 LYS A N 1
ATOM 672 C CA . LYS A 1 86 ? -6.391 5.610 -1.079 1.00 84.81 86 LYS A CA 1
ATOM 673 C C . LYS A 1 86 ? -5.257 5.711 -2.100 1.00 84.81 86 LYS A C 1
ATOM 675 O O . LYS A 1 86 ? -5.008 4.728 -2.798 1.00 84.81 86 LYS A O 1
ATOM 680 N N . ILE A 1 87 ? -4.564 6.851 -2.168 1.00 85.69 87 ILE A N 1
ATOM 681 C CA . ILE A 1 87 ? -3.425 7.070 -3.077 1.00 85.69 87 ILE A CA 1
ATOM 682 C C . ILE A 1 87 ? -2.282 6.107 -2.742 1.00 85.69 87 ILE A C 1
ATOM 684 O O . ILE A 1 87 ? -1.766 5.418 -3.628 1.00 85.69 87 ILE A O 1
ATOM 688 N N . VAL A 1 88 ? -1.919 6.003 -1.461 1.00 88.25 88 VAL A N 1
ATOM 689 C CA . VAL A 1 88 ? -0.858 5.099 -0.994 1.00 88.25 88 VAL A CA 1
ATOM 690 C C . VAL A 1 88 ? -1.218 3.645 -1.294 1.00 88.25 88 VAL A C 1
ATOM 692 O O . VAL A 1 88 ? -0.414 2.928 -1.888 1.00 88.25 88 VAL A O 1
ATOM 695 N N . ARG A 1 89 ? -2.446 3.214 -0.975 1.00 89.88 89 ARG A N 1
ATOM 696 C CA . ARG A 1 89 ? -2.939 1.862 -1.276 1.00 89.88 89 ARG A CA 1
ATOM 697 C C . ARG A 1 89 ? -2.893 1.561 -2.771 1.00 89.88 89 ARG A C 1
ATOM 699 O O . ARG A 1 89 ? -2.408 0.502 -3.155 1.00 89.88 89 ARG A O 1
ATOM 706 N N . ALA A 1 90 ? -3.378 2.473 -3.616 1.00 87.50 90 ALA A N 1
ATOM 707 C CA . ALA A 1 90 ? -3.371 2.293 -5.067 1.00 87.50 90 ALA A CA 1
ATOM 708 C C . ALA A 1 90 ? -1.942 2.171 -5.615 1.00 87.50 90 ALA A C 1
ATOM 710 O O . ALA A 1 90 ? -1.668 1.320 -6.459 1.00 87.50 90 ALA A O 1
ATOM 711 N N . THR A 1 91 ? -1.022 2.983 -5.097 1.00 87.12 91 THR A N 1
ATOM 712 C CA . THR A 1 91 ? 0.391 2.949 -5.488 1.00 87.12 91 THR A CA 1
ATOM 713 C C . THR A 1 91 ? 1.044 1.634 -5.074 1.00 87.12 91 THR A C 1
ATOM 715 O O . THR A 1 91 ? 1.631 0.955 -5.912 1.00 87.12 91 THR A O 1
ATOM 718 N N . LEU A 1 92 ? 0.889 1.225 -3.812 1.00 90.00 92 LEU A N 1
ATOM 719 C CA . LEU A 1 92 ? 1.423 -0.043 -3.312 1.00 90.00 92 LEU A CA 1
ATOM 720 C C . LEU A 1 92 ? 0.831 -1.251 -4.047 1.00 90.00 92 LEU A C 1
ATOM 722 O O . LEU A 1 92 ? 1.564 -2.189 -4.344 1.00 90.00 92 LEU A O 1
ATOM 726 N N . MET A 1 93 ? -0.459 -1.216 -4.392 1.00 91.25 93 MET A N 1
ATOM 727 C CA . MET A 1 93 ? -1.119 -2.284 -5.146 1.00 91.25 93 MET A CA 1
ATOM 728 C C . MET A 1 93 ? -0.505 -2.456 -6.539 1.00 91.25 93 MET A C 1
ATOM 730 O O . MET A 1 93 ? -0.208 -3.580 -6.938 1.00 91.25 93 MET A O 1
ATOM 734 N N . LYS A 1 94 ? -0.246 -1.355 -7.258 1.00 87.56 94 LYS A N 1
ATOM 735 C CA . LYS A 1 94 ? 0.434 -1.408 -8.564 1.00 87.56 94 LYS A CA 1
ATOM 736 C C . LYS A 1 94 ? 1.827 -2.030 -8.447 1.00 87.56 94 LYS A C 1
ATOM 738 O O . LYS A 1 94 ? 2.178 -2.899 -9.242 1.00 87.56 94 LYS A O 1
ATOM 743 N N . GLN A 1 95 ? 2.597 -1.636 -7.430 1.00 86.75 95 GLN A N 1
ATOM 744 C CA . GLN A 1 95 ? 3.931 -2.202 -7.204 1.00 86.75 95 GLN A CA 1
ATOM 745 C C . GLN A 1 95 ? 3.875 -3.682 -6.820 1.00 86.75 95 GLN A C 1
ATOM 747 O O . GLN A 1 95 ? 4.690 -4.476 -7.285 1.00 86.75 95 GLN A O 1
ATOM 752 N N . PHE A 1 96 ? 2.885 -4.074 -6.018 1.00 90.38 96 PHE A N 1
ATOM 753 C CA . PHE A 1 96 ? 2.654 -5.466 -5.650 1.00 90.38 96 PHE A CA 1
ATOM 754 C C . PHE A 1 96 ? 2.337 -6.329 -6.877 1.00 90.38 96 PHE A C 1
ATOM 756 O O . PHE A 1 96 ? 2.951 -7.379 -7.061 1.00 90.38 96 PHE A O 1
ATOM 763 N N . GLN A 1 97 ? 1.432 -5.871 -7.747 1.00 88.94 97 GLN A N 1
ATOM 764 C CA . GLN A 1 97 ? 1.080 -6.568 -8.989 1.00 88.94 97 GLN A CA 1
ATOM 765 C C . GLN A 1 97 ? 2.287 -6.730 -9.912 1.00 88.94 97 GLN A C 1
ATOM 767 O O . GLN A 1 97 ? 2.499 -7.806 -10.472 1.00 88.94 97 GLN A O 1
ATOM 772 N N . LEU A 1 98 ? 3.112 -5.690 -10.036 1.00 85.81 98 LEU A N 1
ATOM 773 C CA . LEU A 1 98 ? 4.314 -5.773 -10.847 1.00 85.81 98 LEU A CA 1
ATOM 774 C C . LEU A 1 98 ? 5.330 -6.755 -10.255 1.00 85.81 98 LEU A C 1
ATOM 776 O O . LEU A 1 98 ? 5.791 -7.641 -10.970 1.00 85.81 98 LEU A O 1
ATOM 780 N N . ALA A 1 99 ? 5.629 -6.656 -8.958 1.00 86.44 99 ALA A N 1
ATOM 781 C CA . ALA A 1 99 ? 6.521 -7.588 -8.268 1.00 86.44 99 ALA A CA 1
ATOM 782 C C . ALA A 1 99 ? 6.035 -9.048 -8.375 1.00 86.44 99 ALA A C 1
ATOM 784 O O . ALA A 1 99 ? 6.841 -9.969 -8.518 1.00 86.44 99 ALA A O 1
ATOM 785 N N . ALA A 1 100 ? 4.718 -9.269 -8.371 1.00 88.81 100 ALA A N 1
ATOM 786 C CA . ALA A 1 100 ? 4.130 -10.585 -8.595 1.00 88.81 100 ALA A CA 1
ATOM 787 C C . ALA A 1 100 ? 4.316 -11.066 -10.045 1.00 88.81 100 ALA A C 1
ATOM 789 O O . ALA A 1 100 ? 4.689 -12.219 -10.259 1.00 88.81 100 ALA A O 1
ATOM 790 N N . SER A 1 101 ? 4.132 -10.184 -11.035 1.00 87.06 101 SER A N 1
ATOM 791 C CA . SER A 1 101 ? 4.270 -10.515 -12.466 1.00 87.06 101 SER A CA 1
ATOM 792 C C . SER A 1 101 ? 5.673 -10.987 -12.866 1.00 87.06 101 SER A C 1
ATOM 794 O O . SER A 1 101 ? 5.838 -11.681 -13.867 1.00 87.06 101 SER A O 1
ATOM 796 N N . VAL A 1 102 ? 6.676 -10.622 -12.067 1.00 85.44 102 VAL A N 1
ATOM 797 C CA . VAL A 1 102 ? 8.100 -10.923 -12.277 1.00 85.44 102 VAL A CA 1
ATOM 798 C C . VAL A 1 102 ? 8.640 -11.953 -11.278 1.00 85.44 102 VAL A C 1
ATOM 800 O O . VAL A 1 102 ? 9.839 -12.204 -11.221 1.00 85.44 102 VAL A O 1
ATOM 803 N N . ASN A 1 103 ? 7.755 -12.559 -10.477 1.00 86.06 103 ASN A N 1
ATOM 804 C CA . ASN A 1 103 ? 8.077 -13.546 -9.443 1.00 86.06 103 ASN A CA 1
ATOM 805 C C . ASN A 1 103 ? 9.116 -13.074 -8.399 1.00 86.06 103 ASN A C 1
ATOM 807 O O . ASN A 1 103 ? 9.839 -13.890 -7.823 1.00 86.06 103 ASN A O 1
ATOM 811 N N . ASP A 1 104 ? 9.181 -11.771 -8.098 1.00 89.00 104 ASP A N 1
ATOM 812 C CA . ASP A 1 104 ? 10.029 -11.251 -7.017 1.00 89.00 104 ASP A CA 1
ATOM 813 C C . ASP A 1 104 ? 9.374 -11.532 -5.659 1.00 89.00 104 ASP A C 1
ATOM 815 O O . ASP A 1 104 ? 8.704 -10.691 -5.058 1.00 89.00 104 ASP A O 1
ATOM 819 N N . ARG A 1 105 ? 9.564 -12.758 -5.162 1.00 87.75 105 ARG A N 1
ATOM 820 C CA . ARG A 1 105 ? 8.930 -13.247 -3.926 1.00 87.75 105 ARG A CA 1
ATOM 821 C C . ARG A 1 105 ? 9.245 -12.375 -2.711 1.00 87.75 105 ARG A C 1
ATOM 823 O O . ARG A 1 105 ? 8.403 -12.236 -1.825 1.00 87.75 105 ARG A O 1
ATOM 830 N N . ARG A 1 106 ? 10.440 -11.775 -2.659 1.00 88.19 106 ARG A N 1
ATOM 831 C CA . ARG A 1 106 ? 10.854 -10.922 -1.538 1.00 88.19 106 ARG A CA 1
ATOM 832 C C . ARG A 1 106 ? 10.129 -9.583 -1.580 1.00 88.19 106 ARG A C 1
ATOM 834 O O . ARG A 1 106 ? 9.610 -9.150 -0.550 1.00 88.19 106 ARG A O 1
ATOM 841 N N . ALA A 1 107 ? 10.078 -8.945 -2.748 1.00 84.38 107 ALA A N 1
ATOM 842 C CA . ALA A 1 107 ? 9.332 -7.705 -2.923 1.00 84.38 107 ALA A CA 1
ATOM 843 C C . ALA A 1 107 ? 7.832 -7.926 -2.682 1.00 84.38 107 ALA A C 1
ATOM 845 O O . ALA A 1 107 ? 7.221 -7.153 -1.948 1.00 84.38 107 ALA A O 1
ATOM 846 N N . VAL A 1 108 ? 7.265 -9.023 -3.196 1.00 91.12 108 VAL A N 1
ATOM 847 C CA . VAL A 1 108 ? 5.864 -9.416 -2.970 1.00 91.12 108 VAL A CA 1
ATOM 848 C C . VAL A 1 108 ? 5.556 -9.554 -1.479 1.00 91.12 108 VAL A C 1
ATOM 850 O O . VAL A 1 108 ? 4.604 -8.941 -1.003 1.00 91.12 108 VAL A O 1
ATOM 853 N N . ALA A 1 109 ? 6.372 -10.292 -0.718 1.00 90.81 109 ALA A N 1
ATOM 854 C CA . ALA A 1 109 ? 6.161 -10.463 0.721 1.00 90.81 109 ALA A CA 1
ATOM 855 C C . ALA A 1 109 ? 6.243 -9.130 1.487 1.00 90.81 109 ALA A C 1
ATOM 857 O O . ALA A 1 109 ? 5.415 -8.852 2.354 1.00 90.81 109 ALA A O 1
ATOM 858 N N . SER A 1 110 ? 7.212 -8.275 1.141 1.00 91.50 110 SER A N 1
ATOM 859 C CA . SER A 1 110 ? 7.366 -6.965 1.782 1.00 91.50 110 SER A CA 1
ATOM 860 C C . SER A 1 110 ? 6.206 -6.014 1.464 1.00 91.50 110 SER A C 1
ATOM 862 O O . SER A 1 110 ? 5.698 -5.341 2.362 1.00 91.50 110 SER A O 1
ATOM 864 N N . LEU A 1 111 ? 5.766 -5.971 0.204 1.00 92.50 111 LEU A N 1
ATOM 865 C CA . LEU A 1 111 ? 4.658 -5.128 -0.244 1.00 92.50 111 LEU A CA 1
ATOM 866 C C . LEU A 1 111 ? 3.316 -5.612 0.313 1.00 92.50 111 LEU A C 1
ATOM 868 O O . LEU A 1 111 ? 2.498 -4.777 0.687 1.00 92.50 111 LEU A O 1
ATOM 872 N N . ALA A 1 112 ? 3.114 -6.928 0.442 1.00 91.75 112 ALA A N 1
ATOM 873 C CA . ALA A 1 112 ? 1.937 -7.499 1.096 1.00 91.75 112 ALA A CA 1
ATOM 874 C C . ALA A 1 112 ? 1.809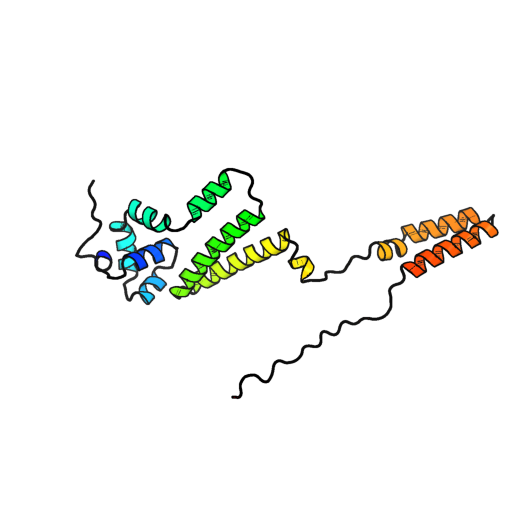 -7.037 2.557 1.00 91.75 112 ALA A C 1
ATOM 876 O O . ALA A 1 112 ? 0.732 -6.613 2.972 1.00 91.75 112 ALA A O 1
ATOM 877 N N . GLY A 1 113 ? 2.911 -7.051 3.320 1.00 93.38 113 GLY A N 1
ATOM 878 C CA . GLY A 1 113 ? 2.925 -6.565 4.705 1.00 93.38 113 GLY A CA 1
ATOM 879 C C . GLY A 1 113 ? 2.519 -5.092 4.813 1.00 93.38 113 GLY A C 1
ATOM 880 O O . GLY A 1 113 ? 1.592 -4.753 5.543 1.00 93.38 113 GLY A O 1
ATOM 881 N N . ARG A 1 114 ? 3.135 -4.226 3.999 1.00 92.81 114 ARG A N 1
ATOM 882 C CA . ARG A 1 114 ? 2.812 -2.787 3.967 1.00 92.81 114 ARG A CA 1
ATOM 883 C C . ARG A 1 114 ? 1.383 -2.506 3.496 1.00 92.81 114 ARG A C 1
ATOM 885 O O . ARG A 1 114 ? 0.734 -1.596 4.002 1.00 92.81 114 ARG A O 1
ATOM 892 N N . LEU A 1 115 ? 0.878 -3.275 2.528 1.00 93.44 115 LEU A N 1
ATOM 893 C CA . LEU A 1 115 ? -0.516 -3.175 2.089 1.00 93.44 115 LEU A CA 1
ATOM 894 C C . LEU A 1 115 ? -1.480 -3.509 3.229 1.00 93.44 115 LEU A C 1
ATOM 896 O O . LEU A 1 115 ? -2.443 -2.771 3.427 1.00 93.44 115 LEU A O 1
ATOM 900 N N . ASN A 1 116 ? -1.200 -4.555 4.009 1.00 93.62 116 ASN A N 1
ATOM 901 C CA . ASN A 1 116 ? -2.010 -4.904 5.176 1.00 93.62 116 ASN A CA 1
ATOM 902 C C . ASN A 1 116 ? -2.005 -3.793 6.234 1.00 93.62 116 ASN A C 1
ATOM 904 O O . ASN A 1 116 ? -3.069 -3.439 6.731 1.00 93.62 116 ASN A O 1
ATOM 908 N N . GLU A 1 117 ? -0.854 -3.186 6.530 1.00 93.62 117 GLU A N 1
ATOM 909 C CA . GLU A 1 117 ? -0.762 -2.047 7.461 1.00 93.62 117 GLU A CA 1
ATOM 910 C C . GLU A 1 117 ? -1.634 -0.859 7.016 1.00 93.62 117 GLU A C 1
ATOM 912 O O . GLU A 1 117 ? -2.348 -0.255 7.824 1.00 93.62 117 GLU A O 1
ATOM 917 N N . VAL A 1 118 ? -1.636 -0.549 5.714 1.00 91.81 118 VAL A N 1
ATOM 918 C CA . VAL A 1 118 ? -2.482 0.510 5.143 1.00 91.81 118 VAL A CA 1
ATOM 919 C C . VAL A 1 118 ? -3.963 0.140 5.227 1.00 91.81 118 VAL A C 1
ATOM 921 O O . VAL A 1 118 ? -4.779 0.989 5.577 1.00 91.81 118 VAL A O 1
ATOM 924 N N . LEU A 1 119 ? -4.327 -1.114 4.950 1.00 90.12 119 LEU A N 1
ATOM 925 C CA . LEU A 1 119 ? -5.711 -1.585 5.065 1.00 90.12 119 LEU A CA 1
ATOM 926 C C . LEU A 1 119 ? -6.216 -1.537 6.513 1.00 90.12 119 LEU A C 1
ATOM 928 O O . LEU A 1 119 ? -7.330 -1.070 6.741 1.00 90.12 119 LEU A O 1
ATOM 932 N N . VAL A 1 120 ? -5.392 -1.933 7.488 1.00 90.00 120 VAL A N 1
ATOM 933 C CA . VAL A 1 120 ? -5.705 -1.804 8.921 1.00 90.00 120 VAL A CA 1
ATOM 934 C C . VAL A 1 120 ? -5.891 -0.334 9.298 1.00 90.00 120 VAL A C 1
ATOM 936 O O . VAL A 1 120 ? -6.873 0.019 9.945 1.00 90.00 120 VAL A O 1
ATOM 939 N N . SER A 1 121 ? -5.010 0.553 8.834 1.00 89.25 121 SER A N 1
ATOM 940 C CA . SER A 1 121 ? -5.126 1.994 9.099 1.00 89.25 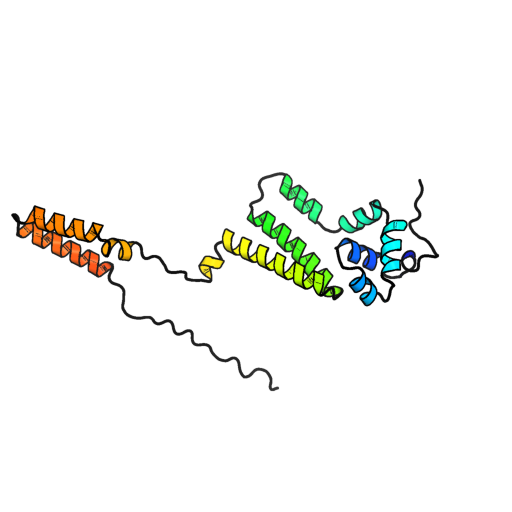121 SER A CA 1
ATOM 941 C C . SER A 1 121 ? -6.417 2.584 8.516 1.00 89.25 121 SER A C 1
ATOM 943 O O . SER A 1 121 ? -7.124 3.324 9.201 1.00 89.25 121 SER A O 1
ATOM 945 N N . ILE A 1 122 ? -6.783 2.201 7.286 1.00 86.38 122 ILE A N 1
ATOM 946 C CA . ILE A 1 122 ? -8.060 2.585 6.662 1.00 86.38 122 ILE A CA 1
ATOM 947 C C . ILE A 1 122 ? -9.240 2.056 7.482 1.00 86.38 122 ILE A C 1
ATOM 949 O O . ILE A 1 122 ? -10.162 2.815 7.777 1.00 86.38 122 ILE A O 1
ATOM 953 N N . GLY A 1 123 ? -9.213 0.784 7.884 1.00 83.88 123 GLY A N 1
ATOM 954 C CA . GLY A 1 123 ? -10.258 0.174 8.709 1.00 83.88 123 GLY A CA 1
ATOM 955 C C . GLY A 1 123 ? -10.433 0.858 10.071 1.00 83.88 123 GLY A C 1
ATOM 956 O O . GLY A 1 123 ? -11.539 0.886 10.608 1.00 83.88 123 GLY A O 1
ATOM 957 N N . GLY A 1 124 ? -9.359 1.445 10.609 1.00 83.12 124 GLY A N 1
ATOM 958 C CA . GLY A 1 124 ? -9.364 2.178 11.875 1.00 83.12 124 GLY A CA 1
ATOM 959 C C . GLY A 1 124 ? -9.982 3.563 11.725 1.00 83.12 124 GLY A C 1
ATOM 960 O O . GLY A 1 124 ? -10.852 3.936 12.504 1.00 83.12 124 GLY A O 1
ATOM 961 N N . VAL A 1 125 ? -9.596 4.293 10.675 1.00 82.44 125 VAL A N 1
ATOM 962 C CA . VAL A 1 125 ? -10.140 5.630 10.375 1.00 82.44 125 VAL A CA 1
ATOM 963 C C . VAL A 1 125 ? -11.609 5.569 9.938 1.00 82.44 125 VAL A C 1
ATOM 965 O O . VAL A 1 125 ? -12.387 6.455 10.274 1.00 82.44 125 VAL A O 1
ATOM 968 N N . THR A 1 126 ? -12.011 4.527 9.206 1.00 81.56 126 THR A N 1
ATOM 969 C CA . THR A 1 126 ? -13.402 4.338 8.741 1.00 81.56 126 THR A CA 1
ATOM 970 C C . THR A 1 126 ? -14.322 3.720 9.793 1.00 81.56 126 THR A C 1
ATOM 972 O O . THR A 1 126 ? -15.544 3.754 9.639 1.00 81.56 126 THR A O 1
ATOM 975 N N . GLY A 1 127 ? -13.755 3.125 10.846 1.00 74.44 127 GLY A N 1
ATOM 976 C CA . GLY A 1 127 ? -14.502 2.345 11.829 1.00 74.44 127 GLY A CA 1
ATOM 977 C C . GLY A 1 127 ? -15.042 1.016 11.288 1.00 74.44 127 GLY A C 1
ATOM 978 O O . GLY A 1 127 ? -15.837 0.372 11.968 1.00 74.44 127 GLY A O 1
ATOM 979 N N . GLU A 1 128 ? -14.631 0.566 10.096 1.00 76.69 128 GLU A N 1
ATOM 980 C CA . GLU A 1 128 ? -15.038 -0.740 9.553 1.00 76.69 128 GLU A CA 1
ATOM 981 C C . GLU A 1 128 ? -14.582 -1.900 10.446 1.00 76.69 128 GLU A C 1
ATOM 983 O O . GLU A 1 128 ? -15.322 -2.866 10.617 1.00 76.69 128 GLU A O 1
ATOM 988 N N . MET A 1 129 ? -13.425 -1.778 11.111 1.00 70.38 129 MET A N 1
ATOM 989 C CA . MET A 1 129 ? -12.975 -2.791 12.076 1.00 70.38 129 MET A CA 1
ATOM 990 C C . MET A 1 129 ? -13.918 -2.920 13.283 1.00 70.38 129 MET A C 1
ATOM 992 O O . MET A 1 129 ? -14.155 -4.029 13.755 1.00 70.38 129 MET A O 1
ATOM 996 N N . LEU A 1 130 ? -14.518 -1.810 13.729 1.00 64.62 130 LEU A N 1
ATOM 997 C CA . LEU A 1 130 ? -15.508 -1.786 14.814 1.00 64.62 130 LEU A CA 1
ATOM 998 C C . LEU A 1 130 ? -16.859 -2.389 14.390 1.00 64.62 130 LEU A C 1
ATOM 1000 O O . LEU A 1 130 ? -17.657 -2.788 15.228 1.00 64.62 130 LEU A O 1
ATOM 1004 N N . ARG A 1 131 ? -17.137 -2.453 13.083 1.00 62.62 131 ARG A N 1
ATOM 1005 C CA . ARG A 1 131 ? -18.345 -3.100 12.544 1.00 62.62 131 ARG A CA 1
ATOM 1006 C C . ARG A 1 131 ? -18.171 -4.609 12.386 1.00 62.62 131 ARG A C 1
ATOM 1008 O O . ARG A 1 131 ? -19.152 -5.338 12.464 1.00 62.62 131 ARG A O 1
ATOM 1015 N N . LEU A 1 132 ? -16.939 -5.063 12.147 1.00 63.44 132 LEU A N 1
ATOM 1016 C CA . LEU A 1 132 ? -16.600 -6.476 11.945 1.00 63.44 132 LEU A CA 1
ATOM 1017 C C . LEU A 1 132 ? -16.400 -7.230 13.263 1.00 63.44 132 LEU A C 1
ATOM 1019 O O . LEU A 1 132 ? -16.727 -8.411 13.347 1.00 63.44 132 LEU A O 1
ATOM 1023 N N . ALA A 1 133 ? -15.901 -6.553 14.296 1.00 55.91 133 ALA A N 1
ATOM 1024 C CA . ALA A 1 133 ? -15.923 -7.054 15.660 1.00 55.91 133 ALA A CA 1
ATOM 1025 C C . ALA A 1 133 ? -17.058 -6.344 16.407 1.00 55.91 133 ALA A C 1
ATOM 1027 O O . ALA A 1 133 ? -16.913 -5.153 16.673 1.00 55.91 133 ALA A O 1
ATOM 1028 N N . PRO A 1 134 ? -18.158 -7.018 16.799 1.00 51.69 134 PRO A N 1
ATOM 1029 C CA . PRO A 1 134 ? -19.076 -6.475 17.791 1.00 51.69 134 PRO A CA 1
ATOM 1030 C C . PRO A 1 134 ? -18.348 -6.479 19.140 1.00 51.69 134 PRO A C 1
ATOM 1032 O O . PRO A 1 134 ? -18.598 -7.300 20.018 1.00 51.69 134 PRO A O 1
ATOM 1035 N N . SER A 1 135 ? -17.358 -5.603 19.290 1.00 53.31 135 SER A N 1
ATOM 1036 C CA . SER A 1 135 ? -16.711 -5.342 20.558 1.00 53.31 135 SER A CA 1
ATOM 1037 C C . SER A 1 135 ? -17.783 -4.772 21.467 1.00 53.31 135 SER A C 1
ATOM 1039 O O . SER A 1 135 ? -18.236 -3.651 21.241 1.00 53.31 135 SER A O 1
ATOM 1041 N N . SER A 1 136 ? -18.215 -5.609 22.416 1.00 53.47 136 SER A N 1
ATOM 1042 C CA . SER A 1 136 ? -18.897 -5.278 23.665 1.00 53.47 136 SER A CA 1
ATOM 1043 C C . SER A 1 136 ? -19.492 -3.876 23.648 1.00 53.47 136 SER A C 1
ATOM 1045 O O . SER A 1 136 ? -18.800 -2.909 23.968 1.00 53.47 136 SER A O 1
ATOM 1047 N N . ILE A 1 137 ? -20.776 -3.770 23.305 1.00 57.66 137 ILE A N 1
ATOM 1048 C CA . ILE A 1 137 ? -21.573 -2.607 23.687 1.00 57.66 137 ILE A CA 1
ATOM 1049 C C . ILE A 1 137 ? -21.369 -2.460 25.198 1.00 57.66 137 ILE A C 1
ATOM 1051 O O . ILE A 1 137 ? -21.930 -3.234 25.972 1.00 57.66 137 ILE A O 1
ATOM 1055 N N . THR A 1 138 ? -20.510 -1.531 25.626 1.00 55.19 138 THR A N 1
ATOM 1056 C CA . THR A 1 138 ? -20.387 -1.174 27.035 1.00 55.19 138 THR A CA 1
ATOM 1057 C C . THR A 1 138 ? -21.726 -0.567 27.395 1.00 55.19 138 THR A C 1
ATOM 1059 O O . THR A 1 138 ? -22.019 0.582 27.061 1.00 55.19 138 THR A O 1
ATOM 1062 N N . ASN A 1 139 ? -22.598 -1.389 27.971 1.00 60.78 139 ASN A N 1
ATOM 1063 C CA . ASN A 1 139 ? -23.934 -0.985 28.348 1.00 60.78 139 ASN A CA 1
ATOM 1064 C C . ASN A 1 139 ? -23.801 -0.078 29.578 1.00 60.78 139 ASN A C 1
ATOM 1066 O O . ASN A 1 139 ? -23.888 -0.532 30.718 1.00 60.78 139 ASN A O 1
ATOM 1070 N N . ASN A 1 140 ? -23.482 1.198 29.340 1.00 64.31 140 ASN A N 1
ATOM 1071 C CA . ASN A 1 140 ? -23.177 2.188 30.375 1.00 64.31 140 ASN A CA 1
ATOM 1072 C C . ASN A 1 140 ? -24.310 2.313 31.403 1.00 64.31 140 ASN A C 1
ATOM 1074 O O . ASN A 1 140 ? -24.047 2.640 32.555 1.00 64.31 140 ASN A O 1
ATOM 1078 N N . THR A 1 141 ? -25.552 2.004 31.020 1.00 64.94 141 THR A N 1
ATOM 1079 C CA . THR A 1 141 ? -26.702 1.960 31.932 1.00 64.94 141 THR A CA 1
ATOM 1080 C C . THR A 1 141 ? -26.609 0.790 32.911 1.00 64.94 141 THR A C 1
ATOM 1082 O O . THR A 1 141 ? -26.770 1.001 34.109 1.00 64.94 141 THR A O 1
ATOM 1085 N N . ALA A 1 142 ? -26.255 -0.414 32.455 1.00 66.69 142 ALA A N 1
ATOM 1086 C CA . ALA A 1 142 ? -26.026 -1.557 33.341 1.00 66.69 142 ALA A CA 1
ATOM 1087 C C . ALA A 1 142 ? -24.813 -1.336 34.262 1.00 66.69 142 ALA A C 1
ATOM 1089 O O . ALA A 1 142 ? -24.858 -1.706 35.431 1.00 66.69 142 ALA A O 1
ATOM 1090 N N . VAL A 1 143 ? -23.746 -0.693 33.776 1.00 70.12 143 VAL A N 1
ATOM 1091 C CA . VAL A 1 143 ? -22.586 -0.329 34.615 1.00 70.12 143 VAL A CA 1
ATOM 1092 C C . VAL A 1 143 ? -22.962 0.729 35.661 1.00 70.12 143 VAL A C 1
ATOM 1094 O O . VAL A 1 143 ? -22.529 0.635 36.805 1.00 70.12 143 VAL A O 1
ATOM 1097 N N . PHE A 1 144 ? -23.791 1.711 35.296 1.00 74.62 144 PHE A N 1
ATOM 1098 C CA . PHE A 1 144 ? -24.244 2.771 36.198 1.00 74.62 144 PHE A CA 1
ATOM 1099 C C . PHE A 1 144 ? -25.163 2.250 37.312 1.00 74.62 144 PHE A C 1
ATOM 1101 O O . PHE A 1 144 ? -24.928 2.562 38.477 1.00 74.62 144 PHE A O 1
ATOM 1108 N N . VAL A 1 145 ? -26.161 1.423 36.981 1.00 75.00 145 VAL A N 1
ATOM 1109 C CA . VAL A 1 145 ? -27.098 0.844 37.967 1.00 75.00 145 VAL A CA 1
ATOM 1110 C C . VAL A 1 145 ? -26.381 -0.108 38.931 1.00 75.00 145 VAL A C 1
ATOM 1112 O O . VAL A 1 145 ? -26.694 -0.134 40.114 1.00 75.00 145 VAL A O 1
ATOM 1115 N N . ASN A 1 146 ? -25.357 -0.827 38.465 1.00 74.75 146 ASN A N 1
ATOM 1116 C CA . ASN A 1 146 ? -24.524 -1.679 39.323 1.00 74.75 146 ASN A CA 1
ATOM 1117 C C . ASN A 1 146 ? -23.348 -0.927 39.978 1.00 74.75 146 ASN A C 1
ATOM 1119 O O . ASN A 1 146 ? -22.457 -1.555 40.552 1.00 74.75 146 ASN A O 1
ATOM 1123 N N . SER A 1 147 ? -23.291 0.405 39.868 1.00 82.56 147 SER A N 1
ATOM 1124 C CA . SER A 1 147 ? -22.182 1.178 40.427 1.00 82.56 147 SER A CA 1
ATOM 1125 C C . SER A 1 147 ? -22.336 1.378 41.944 1.00 82.56 147 SER A C 1
ATOM 1127 O O . SER A 1 147 ? -23.452 1.578 42.429 1.00 82.56 147 SER A O 1
ATOM 1129 N N . PRO A 1 148 ? -21.226 1.423 42.708 1.00 82.94 148 PRO A N 1
ATOM 1130 C CA . PRO A 1 148 ? -21.263 1.729 44.142 1.00 82.94 148 PRO A CA 1
ATOM 1131 C C . PRO A 1 148 ? -21.936 3.075 44.450 1.00 82.94 148 PRO A C 1
ATOM 1133 O O . PRO A 1 148 ? -22.667 3.198 45.423 1.00 82.94 148 PRO A O 1
ATOM 1136 N N . VAL A 1 149 ? -21.763 4.064 43.565 1.00 85.44 149 VAL A N 1
ATOM 1137 C CA . VAL A 1 149 ? -22.359 5.404 43.700 1.00 85.44 149 VAL A CA 1
ATOM 1138 C C . VAL A 1 149 ? -23.888 5.353 43.619 1.00 85.44 149 VAL A C 1
ATOM 1140 O O . VAL A 1 149 ? -24.574 6.117 44.296 1.00 85.44 149 VAL A O 1
ATOM 1143 N N . PHE A 1 150 ? -24.439 4.451 42.804 1.00 84.25 150 PHE A N 1
ATOM 1144 C CA . PHE A 1 150 ? -25.884 4.257 42.717 1.00 84.25 150 PHE A CA 1
ATOM 1145 C C . PHE A 1 150 ? -26.438 3.567 43.970 1.00 84.25 150 PHE A C 1
ATOM 1147 O O . PHE A 1 150 ? -27.471 3.988 44.487 1.00 84.25 150 PHE A O 1
ATOM 1154 N N . ALA A 1 151 ? -25.715 2.591 44.526 1.00 84.38 151 ALA A N 1
ATOM 1155 C CA . ALA A 1 151 ? -26.066 1.990 45.814 1.00 84.38 151 ALA A CA 1
ATOM 1156 C C . ALA A 1 151 ? -26.033 3.024 46.961 1.00 84.38 151 ALA A C 1
ATOM 1158 O O . ALA A 1 151 ? -26.945 3.063 47.789 1.00 84.38 151 ALA A O 1
ATOM 1159 N N . ASP A 1 152 ? -25.045 3.924 46.967 1.00 89.38 152 ASP A N 1
ATOM 1160 C CA . ASP A 1 152 ? -24.960 5.024 47.936 1.00 89.38 152 ASP A CA 1
ATOM 1161 C C . ASP A 1 152 ? -26.136 6.004 47.798 1.00 89.38 152 ASP A C 1
ATOM 1163 O O . ASP A 1 152 ? -26.696 6.461 48.799 1.00 89.38 152 ASP A O 1
ATOM 1167 N N . LEU A 1 153 ? -26.560 6.302 46.563 1.00 88.00 153 LEU A N 1
ATOM 1168 C CA . LEU A 1 153 ? -27.751 7.110 46.290 1.00 88.00 153 LEU A CA 1
ATOM 1169 C C . LEU A 1 153 ? -29.015 6.448 46.857 1.00 88.00 153 LEU A C 1
ATOM 1171 O O . LEU A 1 153 ? -29.805 7.122 47.521 1.00 88.00 153 LEU A O 1
ATOM 1175 N N . GLN A 1 154 ? -29.197 5.143 46.634 1.00 87.94 154 GLN A N 1
ATOM 1176 C CA . GLN A 1 154 ? -30.327 4.387 47.181 1.00 87.94 154 GLN A CA 1
ATOM 1177 C C . GLN A 1 154 ? -30.326 4.418 48.717 1.00 87.94 154 GLN A C 1
ATOM 1179 O O . GLN A 1 154 ? -31.345 4.746 49.329 1.00 87.94 154 GLN A O 1
ATOM 1184 N N . ALA A 1 155 ? -29.177 4.167 49.350 1.00 88.50 155 ALA A N 1
ATOM 1185 C CA . ALA A 1 155 ? -29.034 4.214 50.805 1.00 88.50 155 ALA A CA 1
ATOM 1186 C C . ALA A 1 155 ? -29.316 5.615 51.379 1.00 88.50 155 ALA A C 1
ATOM 1188 O O . ALA A 1 155 ? -29.982 5.752 52.411 1.00 88.50 155 ALA A O 1
ATOM 1189 N N . MET A 1 156 ? -28.860 6.669 50.695 1.00 92.69 156 MET A N 1
ATOM 1190 C CA . MET A 1 156 ? -29.128 8.058 51.068 1.00 92.69 156 MET A CA 1
ATOM 1191 C C . MET A 1 156 ? -30.625 8.380 51.003 1.00 92.69 156 MET A C 1
ATOM 1193 O O . MET A 1 156 ? -31.162 8.948 51.957 1.00 92.69 156 MET A O 1
ATOM 1197 N N . LEU A 1 157 ? -31.309 7.976 49.927 1.00 89.62 157 LEU A N 1
ATOM 1198 C CA . LEU A 1 157 ? -32.751 8.183 49.762 1.00 89.62 157 LEU A CA 1
ATOM 1199 C C . LEU A 1 157 ? -33.552 7.469 50.858 1.00 89.62 157 LEU A C 1
ATOM 1201 O O . LEU A 1 157 ? -34.415 8.089 51.478 1.00 89.62 157 LEU A O 1
ATOM 1205 N N . VAL A 1 158 ? -33.223 6.207 51.152 1.00 88.88 158 VAL A N 1
ATOM 1206 C CA . VAL A 1 158 ? -33.870 5.434 52.227 1.00 88.88 158 VAL A CA 1
ATOM 1207 C C . VAL A 1 158 ? -33.659 6.101 53.589 1.00 88.88 158 VAL A C 1
ATOM 1209 O O . VAL A 1 158 ? -34.611 6.273 54.348 1.00 88.88 158 VAL A O 1
ATOM 1212 N N . SER A 1 159 ? -32.433 6.540 53.885 1.00 90.94 159 SER A N 1
ATOM 1213 C CA . SER A 1 159 ? -32.095 7.216 55.144 1.00 90.94 159 SER A CA 1
ATOM 1214 C C . SER A 1 159 ? -32.844 8.542 55.321 1.00 90.94 159 SER A C 1
ATOM 1216 O O . SER A 1 159 ? -33.423 8.802 56.377 1.00 90.94 159 SER A O 1
ATOM 1218 N N . LYS A 1 160 ? -32.886 9.386 54.282 1.00 91.50 160 LYS A N 1
ATOM 1219 C CA . LYS A 1 160 ? -33.533 10.707 54.349 1.00 91.50 160 LYS A CA 1
ATOM 1220 C C . LYS A 1 160 ? -35.056 10.637 54.388 1.00 91.50 160 LYS A C 1
ATOM 1222 O O . LYS A 1 160 ? -35.676 11.524 54.971 1.00 91.50 160 LYS A O 1
ATOM 1227 N N . LEU A 1 161 ? -35.653 9.601 53.804 1.00 91.31 161 LEU A N 1
ATOM 1228 C CA . LEU A 1 161 ? -37.106 9.420 53.751 1.00 91.31 161 LEU A CA 1
ATOM 1229 C C . LEU A 1 161 ? -37.654 8.517 54.866 1.00 91.31 161 LEU A C 1
ATOM 1231 O O . LEU A 1 161 ? -38.856 8.271 54.904 1.00 91.31 161 LEU A O 1
ATOM 1235 N N . ALA A 1 162 ? -36.819 8.074 55.811 1.00 84.69 162 ALA A N 1
ATOM 1236 C CA . ALA A 1 162 ? -37.221 7.170 56.892 1.00 84.69 162 ALA A CA 1
ATOM 1237 C C . ALA A 1 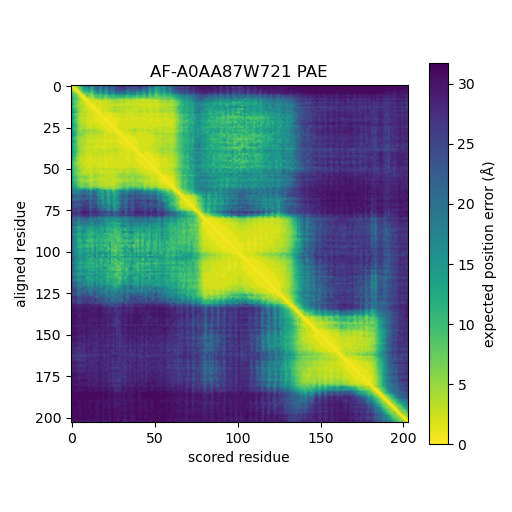162 ? -38.404 7.686 57.743 1.00 84.69 162 ALA A C 1
ATOM 1239 O O . ALA A 1 162 ? -39.216 6.895 58.214 1.00 84.69 162 ALA A O 1
ATOM 1240 N N . GLY A 1 163 ? -38.537 9.007 57.915 1.00 89.81 163 GLY A N 1
ATOM 1241 C CA . GLY A 1 163 ? -39.655 9.631 58.640 1.00 89.81 163 GLY A CA 1
ATOM 1242 C C . GLY A 1 163 ? -40.952 9.787 57.831 1.00 89.81 163 GLY A C 1
ATOM 1243 O O . GLY A 1 163 ? -41.958 10.229 58.381 1.00 89.81 163 GLY A O 1
ATOM 1244 N N . HIS A 1 164 ? -40.943 9.445 56.539 1.00 90.81 164 HIS A N 1
ATOM 1245 C CA . HIS A 1 164 ? -42.055 9.642 55.607 1.00 90.81 164 HIS A CA 1
ATOM 1246 C C . HIS A 1 164 ? -42.349 8.344 54.831 1.00 90.81 164 HIS A C 1
ATOM 1248 O O . HIS A 1 164 ? -41.978 8.223 53.660 1.00 90.81 164 HIS A O 1
ATOM 1254 N N . PRO A 1 165 ? -43.039 7.367 55.454 1.00 86.00 165 PRO A N 1
ATOM 1255 C CA . PRO A 1 165 ? -43.194 6.020 54.899 1.00 86.00 165 PRO A CA 1
ATOM 1256 C C . PRO A 1 165 ? -43.947 5.994 53.561 1.00 86.00 165 PRO A C 1
ATOM 1258 O O . PRO A 1 165 ? -43.600 5.210 52.681 1.00 86.00 165 PRO A O 1
ATOM 1261 N N . GLU A 1 166 ? -44.922 6.888 53.364 1.00 88.25 166 GLU A N 1
ATOM 1262 C CA . GLU A 1 166 ? -45.643 6.998 52.088 1.00 88.25 166 GLU A CA 1
ATOM 1263 C C . GLU A 1 166 ? -44.798 7.589 50.951 1.00 88.25 166 GLU A C 1
ATOM 1265 O O . GLU A 1 166 ? -45.013 7.267 49.785 1.00 88.25 166 GLU A O 1
ATOM 1270 N N . ALA A 1 167 ? -43.837 8.462 51.265 1.00 87.12 167 ALA A N 1
ATOM 1271 C CA . ALA A 1 167 ? -42.924 9.003 50.261 1.00 87.12 167 ALA A CA 1
ATOM 1272 C C . ALA A 1 167 ? -41.854 7.968 49.889 1.00 87.12 167 ALA A C 1
ATOM 1274 O O . ALA A 1 167 ? -41.499 7.835 48.720 1.00 87.12 167 ALA A O 1
ATOM 1275 N N . LEU A 1 168 ? -41.378 7.208 50.879 1.00 88.25 168 LEU A N 1
ATOM 1276 C CA . LEU A 1 168 ? -40.398 6.147 50.685 1.00 88.25 168 LEU A CA 1
ATOM 1277 C C . LEU A 1 168 ? -40.926 5.033 49.769 1.00 88.25 168 LEU A C 1
ATOM 1279 O O . LEU A 1 168 ? -40.212 4.622 48.858 1.00 88.25 168 LEU A O 1
ATOM 1283 N N . SER A 1 169 ? -42.169 4.577 49.962 1.00 87.56 169 SER A N 1
ATOM 1284 C CA . SER A 1 169 ? -42.749 3.502 49.141 1.00 87.56 169 SER A CA 1
ATOM 1285 C C . SER A 1 169 ? -42.812 3.864 47.655 1.00 87.56 169 SER A C 1
ATOM 1287 O O . SER A 1 169 ? -42.378 3.075 46.819 1.00 87.56 169 SER A O 1
ATOM 1289 N N . ARG A 1 170 ? -43.249 5.087 47.326 1.00 88.12 170 ARG A N 1
ATOM 1290 C CA . ARG A 1 170 ? -43.315 5.583 45.938 1.00 88.12 170 ARG A CA 1
ATOM 1291 C C . ARG A 1 170 ? -41.941 5.686 45.277 1.00 88.12 170 ARG A C 1
ATOM 1293 O O . ARG A 1 170 ? -41.806 5.449 44.082 1.00 88.12 170 ARG A O 1
ATOM 1300 N N . VAL A 1 171 ? -40.915 6.058 46.043 1.00 87.81 171 VAL A N 1
ATOM 1301 C CA . VAL A 1 171 ? -39.539 6.153 45.531 1.00 87.81 171 VAL A CA 1
ATOM 1302 C C . VAL A 1 171 ? -38.957 4.766 45.266 1.00 87.81 171 VAL A C 1
ATOM 1304 O O . VAL A 1 171 ? -38.328 4.564 44.231 1.00 87.81 171 VAL A O 1
ATOM 1307 N N . VAL A 1 172 ? -39.188 3.805 46.164 1.00 88.38 172 VAL A N 1
ATOM 1308 C CA . VAL A 1 172 ? -38.739 2.415 45.983 1.00 88.38 172 VAL A CA 1
ATOM 1309 C C . VAL A 1 172 ? -39.402 1.776 44.762 1.00 88.38 172 VAL A C 1
ATOM 1311 O O . VAL A 1 172 ? -38.711 1.141 43.971 1.00 88.38 172 VAL A O 1
ATOM 1314 N N . GLU A 1 173 ? -40.701 1.996 44.564 1.00 89.12 173 GLU A N 1
ATOM 1315 C CA . GLU A 1 173 ? -41.435 1.529 43.381 1.00 89.12 173 GLU A CA 1
ATOM 1316 C C . GLU A 1 173 ? -40.814 2.073 42.081 1.00 89.12 173 GLU A C 1
ATOM 1318 O O . GLU A 1 173 ? -40.472 1.306 41.181 1.00 89.12 173 GLU A O 1
ATOM 1323 N N . GLY A 1 174 ? -40.538 3.381 42.019 1.00 86.06 174 GLY A N 1
ATOM 1324 C CA . GLY A 1 174 ? -39.876 3.990 40.861 1.00 86.06 174 GLY A CA 1
ATOM 1325 C C . GLY A 1 174 ? -38.454 3.467 40.607 1.00 86.06 174 GLY A C 1
ATOM 1326 O O . GLY A 1 174 ? -38.053 3.311 39.453 1.00 86.06 174 GLY A O 1
ATOM 1327 N N . LEU A 1 175 ? -37.687 3.163 41.660 1.00 86.06 175 LEU A N 1
ATOM 1328 C CA . LEU A 1 175 ? -36.353 2.561 41.528 1.00 86.06 175 LEU A CA 1
ATOM 1329 C C . LEU A 1 175 ? -36.428 1.129 40.978 1.00 86.06 175 LEU A C 1
ATOM 1331 O O . LEU A 1 175 ? -35.665 0.792 40.073 1.00 86.06 175 LEU A O 1
ATOM 1335 N N . GLN A 1 176 ? -37.382 0.322 41.448 1.00 85.00 176 GLN A N 1
ATOM 1336 C CA . GLN A 1 176 ? -37.603 -1.042 40.954 1.00 85.00 176 GLN A CA 1
ATOM 1337 C C . GLN A 1 176 ? -38.008 -1.064 39.4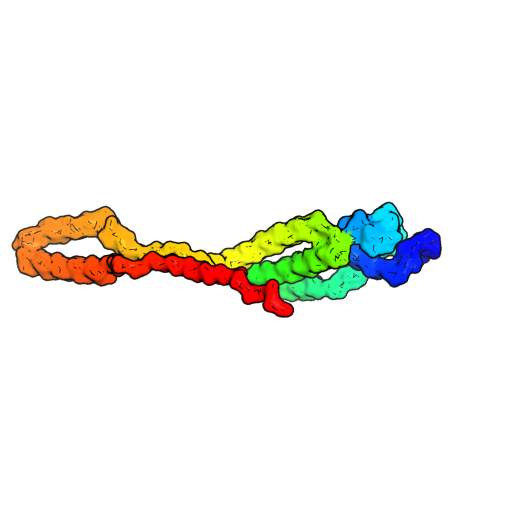74 1.00 85.00 176 GLN A C 1
ATOM 1339 O O . GLN A 1 176 ? -37.526 -1.902 38.712 1.00 85.00 176 GLN A O 1
ATOM 1344 N N . GLU A 1 177 ? -38.839 -0.119 39.026 1.00 84.31 177 GLU A N 1
ATOM 1345 C CA . GLU A 1 177 ? -39.182 0.011 37.605 1.00 84.31 177 GLU A CA 1
ATOM 1346 C C . GLU A 1 177 ? -37.970 0.353 36.726 1.00 84.31 177 GLU A C 1
ATOM 1348 O O . GLU A 1 177 ? -37.854 -0.136 35.598 1.00 84.31 177 GLU A O 1
ATOM 1353 N N . LEU A 1 178 ? -37.072 1.212 37.215 1.00 81.00 178 LEU A N 1
ATOM 1354 C CA . LEU A 1 178 ? -35.848 1.587 36.502 1.00 81.00 178 LEU A CA 1
ATOM 1355 C C . LEU A 1 178 ? -34.862 0.413 36.415 1.00 81.00 178 LEU A C 1
ATOM 1357 O O . LEU A 1 178 ? -34.256 0.195 35.361 1.00 81.00 178 LEU A O 1
ATOM 1361 N N . GLU A 1 179 ? -34.743 -0.373 37.484 1.00 79.25 179 GLU A N 1
ATOM 1362 C CA . GLU A 1 179 ? -33.947 -1.604 37.507 1.00 79.25 179 GLU A CA 1
ATOM 1363 C C . GLU A 1 179 ? -34.521 -2.659 36.551 1.00 79.25 179 GLU A C 1
ATOM 1365 O O . GLU A 1 179 ? -33.782 -3.219 35.739 1.00 79.25 179 GLU A O 1
ATOM 1370 N N . ALA A 1 180 ? -35.842 -2.862 36.550 1.00 80.00 180 ALA A N 1
ATOM 1371 C CA . ALA A 1 180 ? -36.516 -3.806 35.658 1.00 80.00 180 ALA A CA 1
ATOM 1372 C C . ALA A 1 180 ? -36.343 -3.453 34.170 1.00 80.00 180 ALA A C 1
ATOM 1374 O O . ALA A 1 180 ? -36.165 -4.343 33.339 1.00 80.00 180 ALA A O 1
ATOM 1375 N N . LYS A 1 181 ? -36.326 -2.159 33.823 1.00 75.00 181 LYS A N 1
ATOM 1376 C CA . LYS A 1 181 ? -36.044 -1.678 32.454 1.00 75.00 181 LYS A CA 1
ATOM 1377 C C . LYS A 1 181 ? -34.607 -1.945 31.998 1.00 75.00 181 LYS A C 1
ATOM 1379 O O . LYS A 1 181 ? -34.343 -1.921 30.798 1.00 75.00 181 LYS A O 1
ATOM 1384 N N . THR A 1 182 ? -33.690 -2.176 32.936 1.00 65.81 182 THR A N 1
ATOM 1385 C CA . THR A 1 182 ? -32.248 -2.304 32.675 1.00 65.81 182 THR A CA 1
ATOM 1386 C C . THR A 1 182 ? -31.732 -3.730 32.916 1.00 65.81 182 THR A C 1
ATOM 1388 O O . THR A 1 182 ? -30.571 -4.026 32.628 1.00 65.81 182 THR A O 1
ATOM 1391 N N . ALA A 1 183 ? -32.585 -4.633 33.410 1.00 63.72 183 ALA A N 1
ATOM 1392 C CA . ALA A 1 183 ? -32.243 -6.029 33.642 1.00 63.72 183 ALA A CA 1
ATOM 1393 C C . ALA A 1 183 ? -31.804 -6.715 32.328 1.00 63.72 183 ALA A C 1
ATOM 1395 O O . ALA A 1 183 ? -32.492 -6.594 31.309 1.00 63.72 183 ALA A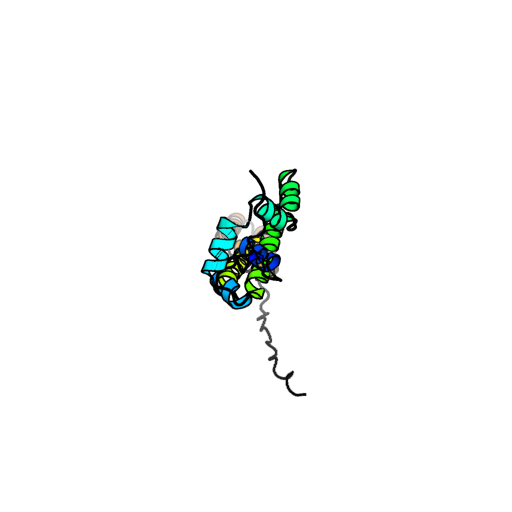 O 1
ATOM 1396 N N . PRO A 1 184 ? -30.669 -7.441 32.315 1.00 57.16 184 PRO A N 1
ATOM 1397 C CA . PRO A 1 184 ? -30.242 -8.167 31.129 1.00 57.16 184 PRO A CA 1
ATOM 1398 C C . PRO A 1 184 ? -31.255 -9.266 30.792 1.00 57.16 184 PRO A C 1
ATOM 1400 O O . PRO A 1 184 ? -31.625 -10.058 31.657 1.00 57.16 184 PRO A O 1
ATOM 1403 N N . VAL A 1 185 ? -31.675 -9.343 29.526 1.00 55.62 185 VAL A N 1
ATOM 1404 C CA . VAL A 1 185 ? -32.480 -10.465 29.023 1.00 55.62 185 VAL A CA 1
ATOM 1405 C C . VAL A 1 185 ? -31.611 -11.729 29.069 1.00 55.62 185 VAL A C 1
ATOM 1407 O O . VAL A 1 185 ? -30.569 -11.766 28.406 1.00 55.62 185 VAL A O 1
ATOM 1410 N N . PRO A 1 186 ? -31.983 -12.774 29.829 1.00 47.84 186 PRO A N 1
ATOM 1411 C CA . PRO A 1 186 ? -31.226 -14.011 29.840 1.00 47.84 186 PRO A CA 1
ATOM 1412 C C . PRO A 1 186 ? -31.576 -14.812 28.583 1.00 47.84 186 PRO A C 1
ATOM 1414 O O . PRO A 1 186 ? -32.645 -15.409 28.499 1.00 47.84 186 PRO A O 1
ATOM 1417 N N . GLY A 1 187 ? -30.673 -14.838 27.601 1.00 44.97 187 GLY A N 1
ATOM 1418 C CA . GLY A 1 187 ? -30.752 -15.799 26.499 1.00 44.97 187 GLY A CA 1
ATOM 1419 C C . GLY A 1 187 ? -30.256 -15.277 25.157 1.00 44.97 187 GLY A C 1
ATOM 1420 O O . GLY A 1 187 ? -30.885 -14.430 24.534 1.00 44.97 187 GLY A O 1
ATOM 1421 N N . GLY A 1 188 ? -29.158 -15.862 24.682 1.00 37.94 188 GLY A N 1
ATOM 1422 C CA . GLY A 1 188 ? -28.682 -15.681 23.317 1.00 37.94 188 GLY A CA 1
ATOM 1423 C C . GLY A 1 188 ? -27.223 -16.071 23.150 1.00 37.94 188 GLY A C 1
ATOM 1424 O O . GLY A 1 188 ? -26.427 -15.257 22.696 1.00 37.94 188 GLY A O 1
ATOM 1425 N N . ALA A 1 189 ? -26.844 -17.294 23.535 1.00 39.47 189 ALA A N 1
ATOM 1426 C CA . ALA A 1 189 ? -25.593 -17.864 23.051 1.00 39.47 189 ALA A CA 1
ATOM 1427 C C . ALA A 1 189 ? -25.686 -17.925 21.519 1.00 39.47 189 ALA A C 1
ATOM 1429 O O . ALA A 1 189 ? -26.368 -18.788 20.967 1.00 39.47 189 ALA A O 1
ATOM 1430 N N . MET A 1 190 ? -25.065 -16.967 20.831 1.00 44.72 190 MET A N 1
ATOM 1431 C CA . MET A 1 190 ? -24.929 -16.999 19.380 1.00 44.72 190 MET A CA 1
ATOM 1432 C C . MET A 1 190 ? -23.910 -18.089 19.040 1.00 44.72 190 MET A C 1
ATOM 1434 O O . MET A 1 190 ? -22.714 -17.833 18.926 1.00 44.72 190 MET A O 1
ATOM 1438 N N . LEU A 1 191 ? -24.385 -19.331 18.938 1.00 45.94 191 LEU A N 1
ATOM 1439 C CA . LEU A 1 191 ? -23.653 -20.404 18.282 1.00 45.94 191 LEU A CA 1
ATOM 1440 C C . LEU A 1 191 ? -23.580 -20.046 16.797 1.00 45.94 191 LEU A C 1
ATOM 1442 O O . LEU A 1 191 ? -24.592 -20.011 16.100 1.00 45.94 191 LEU A O 1
ATOM 1446 N N . ILE A 1 192 ? -22.381 -19.717 16.326 1.00 46.44 192 ILE A N 1
ATOM 1447 C CA . ILE A 1 192 ? -22.106 -19.587 14.898 1.00 46.44 192 ILE A CA 1
ATOM 1448 C C . ILE A 1 192 ? -22.133 -21.008 14.329 1.00 46.44 192 ILE A C 1
ATOM 1450 O O . ILE A 1 192 ? -21.187 -21.769 14.523 1.00 46.44 192 ILE A O 1
ATOM 1454 N N . ASP A 1 193 ? -23.222 -21.370 13.652 1.00 44.00 193 ASP A N 1
ATOM 1455 C CA . ASP A 1 193 ? -23.303 -22.604 12.869 1.00 44.00 193 ASP A CA 1
ATOM 1456 C C . ASP A 1 193 ? -22.344 -22.502 11.675 1.00 44.00 193 ASP A C 1
ATOM 1458 O O . ASP A 1 193 ? -22.645 -21.905 10.636 1.00 44.00 193 ASP A O 1
ATOM 1462 N N . ALA A 1 194 ? -21.151 -23.075 11.820 1.00 38.53 194 ALA A N 1
ATOM 1463 C CA . ALA A 1 194 ? -20.250 -23.298 10.704 1.00 38.53 194 ALA A CA 1
ATOM 1464 C C . ALA A 1 194 ? -20.804 -24.452 9.852 1.00 38.53 194 ALA A C 1
ATOM 1466 O O . ALA A 1 194 ? -20.565 -25.623 10.140 1.00 38.53 194 ALA A O 1
ATOM 1467 N N . LYS A 1 195 ? -21.540 -24.135 8.779 1.00 42.22 195 LYS A N 1
ATOM 1468 C CA . LYS A 1 195 ? -21.789 -25.112 7.709 1.00 42.22 195 LYS A CA 1
ATOM 1469 C C . LYS A 1 195 ? -20.452 -25.464 7.055 1.00 42.22 195 LYS A C 1
ATOM 1471 O O . LYS A 1 195 ? -19.835 -24.617 6.411 1.00 42.22 195 LYS A O 1
ATOM 1476 N N . SER A 1 196 ? -20.015 -26.708 7.224 1.00 38.44 196 SER A N 1
ATOM 1477 C CA . SER A 1 196 ? -18.872 -27.282 6.520 1.00 38.44 196 SER A CA 1
ATOM 1478 C C . SER A 1 196 ? -19.109 -27.235 5.007 1.00 38.44 196 SER A C 1
ATOM 1480 O O . SER A 1 196 ? -20.065 -27.802 4.480 1.00 38.44 196 SER A O 1
ATOM 1482 N N . LEU A 1 197 ? -18.229 -26.533 4.296 1.00 46.03 197 LEU A N 1
ATOM 1483 C CA . LEU A 1 197 ? -18.107 -26.597 2.843 1.00 46.03 197 LEU A CA 1
ATOM 1484 C C . LEU A 1 197 ? -17.373 -27.891 2.470 1.00 46.03 197 LEU A C 1
ATOM 1486 O O . LEU A 1 197 ? -16.177 -27.878 2.207 1.00 46.03 197 LEU A O 1
ATOM 1490 N N . GLU A 1 198 ? -18.092 -29.008 2.433 1.00 42.59 198 GLU A N 1
ATOM 1491 C CA . GLU A 1 198 ? -17.632 -30.223 1.756 1.00 42.59 198 GLU A CA 1
ATOM 1492 C C . GLU A 1 198 ? -18.724 -30.715 0.806 1.00 42.59 198 GLU A C 1
ATOM 1494 O O . GLU A 1 198 ? -19.638 -31.419 1.219 1.00 42.59 198 GLU A O 1
ATOM 1499 N N . ALA A 1 199 ? -18.644 -30.269 -0.454 1.00 44.34 199 ALA A N 1
ATOM 1500 C CA . ALA A 1 199 ? -19.067 -30.974 -1.676 1.00 44.34 199 ALA A CA 1
ATOM 1501 C C . ALA A 1 199 ? -19.184 -29.979 -2.848 1.00 44.34 199 ALA A C 1
ATOM 1503 O O . ALA A 1 199 ? -20.278 -29.585 -3.243 1.00 44.34 199 ALA A O 1
ATOM 1504 N N . ALA A 1 200 ? -18.054 -29.554 -3.419 1.00 40.44 200 ALA A N 1
ATOM 1505 C CA . ALA A 1 200 ? -18.050 -28.861 -4.715 1.00 40.44 200 ALA A CA 1
ATOM 1506 C C . ALA A 1 200 ? -16.842 -29.236 -5.592 1.00 40.44 200 ALA A C 1
ATOM 1508 O O . ALA A 1 200 ? -16.413 -28.446 -6.422 1.00 40.44 200 ALA A O 1
ATOM 1509 N N . HIS A 1 201 ? -16.290 -30.439 -5.414 1.00 43.12 201 HIS A N 1
ATOM 1510 C CA . HIS A 1 201 ? -15.256 -30.994 -6.294 1.00 43.12 201 HIS A CA 1
ATOM 1511 C C . HIS A 1 201 ? -15.531 -32.480 -6.568 1.00 43.12 201 HIS A C 1
ATOM 1513 O O . HIS A 1 201 ? -14.759 -33.360 -6.202 1.00 43.12 201 HIS A O 1
ATOM 1519 N N . ALA A 1 202 ? -16.678 -32.751 -7.190 1.00 41.03 202 ALA A N 1
ATOM 1520 C CA . ALA A 1 202 ? -16.950 -34.014 -7.870 1.00 41.03 202 ALA A CA 1
ATOM 1521 C C . ALA A 1 202 ? -18.027 -33.799 -8.946 1.00 41.03 202 ALA A C 1
ATOM 1523 O O . ALA A 1 202 ? -19.202 -34.068 -8.708 1.00 41.03 202 ALA A O 1
ATOM 1524 N N . ALA A 1 203 ? -17.610 -33.261 -10.093 1.00 38.59 203 ALA A N 1
ATOM 1525 C CA . ALA A 1 203 ? -18.167 -33.516 -11.426 1.00 38.59 203 ALA A CA 1
ATOM 1526 C C . ALA A 1 203 ? -17.239 -32.882 -12.469 1.00 38.59 203 ALA A C 1
ATOM 1528 O O . ALA A 1 203 ? -17.017 -31.654 -12.372 1.00 38.59 203 ALA A O 1
#